Protein AF-A0A1E8FAG5-F1 (afdb_monomer_lite)

Sequence (314 aa):
MENNKYTVLHTWLLPLLFVLGCFAANYMAGTLDYRNIVDERSQRDFNAALGMPLVIGFLWLALRILHRRSGQLIADFLVQINQLSQYENHMRALEMKLVRHVVVSASLAISITIGYLSIENLLALDQEIAIVLLNAIAVPFWFFLFLFVMQSASFTRYLYKRLVLPNIEHHFCECKPICDLGCSNVIFSTFMFLLMPLFWLGKEIPVIDILMLFVVMVFMFSVLFLPVFKTLHLMRRHRIRSIISTETEIADLIVNKSDGDSTLVAQELNRLNQQLEDLRQHHCWPKDVTANTKVFAISTGLPCGCLFLTWFLQ

Foldseek 3Di:
DVVVVVVVCVLQVVLVVQLVVLLVQLVVLVLCDPVPPDDPVSLLLNLLSNQLSVLLSLLSSLVSCLVVLLLVLLCQLCVVVVNNVCSVVLVVVLVVLLVVQLVVQLVVLVVVLVVVCVVVVVPDPPDRPSVVSSSVSSSSSSSSVSSLLSSLLVQLLCCCPPPCPVCCLPPVVSSLSSLVSLVSSVVSVLVSLVSVCSSAVPHDDDPVNVVVVVVVVVVSCVRRVVSSVVSLVVSVVSLVVLLVVLVVVLVCLVVVVPDDDPVVSVVVNVVSVVVNVVSVPDDSDDPCVVVVVVVSCVSNCVSVVVVVVSVVVD

Organism: NCBI:txid1856405

Radius of gyration: 25.23 Å; chains: 1; bounding box: 68×34×77 Å

pLDDT: mean 79.76, std 14.43, range [33.75, 96.44]

Structure (mmCIF, N/CA/C/O backbone):
data_AF-A0A1E8FAG5-F1
#
_entry.id   AF-A0A1E8FAG5-F1
#
loop_
_atom_site.group_PDB
_atom_site.id
_atom_site.type_symbol
_atom_site.label_atom_id
_atom_site.label_alt_id
_atom_site.label_comp_id
_atom_site.label_asym_id
_atom_site.label_entity_id
_atom_site.label_seq_id
_atom_site.pdbx_PDB_ins_code
_atom_site.Cartn_x
_atom_site.Cartn_y
_atom_site.Cartn_z
_atom_site.occupancy
_atom_site.B_iso_or_equiv
_atom_site.auth_seq_id
_atom_site.auth_comp_id
_atom_site.auth_asym_id
_atom_site.auth_atom_id
_atom_site.pdbx_PDB_model_num
ATOM 1 N N . MET A 1 1 ? 6.328 19.045 21.213 1.00 38.84 1 MET A N 1
ATOM 2 C CA . MET A 1 1 ? 5.866 19.193 19.809 1.00 38.84 1 MET A CA 1
ATOM 3 C C . MET A 1 1 ? 7.003 19.249 18.778 1.00 38.84 1 MET A C 1
ATOM 5 O O . MET A 1 1 ? 6.732 18.942 17.624 1.00 38.84 1 MET A O 1
ATOM 9 N N . GLU A 1 2 ? 8.261 19.545 19.141 1.00 33.75 2 GLU A N 1
ATOM 10 C CA . GLU A 1 2 ? 9.399 19.549 18.190 1.00 33.75 2 GLU A CA 1
ATOM 11 C C . GLU A 1 2 ? 9.764 18.175 17.612 1.00 33.75 2 GLU A C 1
ATOM 13 O O . GLU A 1 2 ? 10.068 18.073 16.426 1.00 33.75 2 GLU A O 1
ATOM 18 N N . ASN A 1 3 ? 9.652 17.102 18.402 1.00 51.16 3 ASN A N 1
ATOM 19 C CA . ASN A 1 3 ? 10.077 15.764 17.973 1.00 51.16 3 ASN A CA 1
ATOM 20 C C . ASN A 1 3 ? 9.298 15.254 16.738 1.00 51.16 3 ASN A C 1
ATOM 22 O O . ASN A 1 3 ? 9.842 14.565 15.881 1.00 51.16 3 ASN A O 1
ATOM 26 N N . ASN A 1 4 ? 8.034 15.670 16.580 1.00 55.78 4 ASN A N 1
ATOM 27 C CA . ASN A 1 4 ? 7.163 15.180 15.510 1.00 55.78 4 ASN A CA 1
ATOM 28 C C . ASN A 1 4 ? 7.545 15.731 14.119 1.00 55.78 4 ASN A C 1
ATOM 30 O O . ASN A 1 4 ? 7.369 15.027 13.126 1.00 55.78 4 ASN A O 1
ATOM 34 N N . LYS A 1 5 ? 8.116 16.946 14.028 1.00 55.72 5 LYS A N 1
ATOM 35 C CA . LYS A 1 5 ? 8.554 17.534 12.743 1.00 55.72 5 LYS A CA 1
ATOM 36 C C . LYS A 1 5 ? 9.718 16.752 12.134 1.00 55.72 5 LYS A C 1
ATOM 38 O O . LYS A 1 5 ? 9.660 16.405 10.957 1.00 55.72 5 LYS A O 1
ATOM 43 N N . TYR A 1 6 ? 10.720 16.404 12.941 1.00 60.91 6 TYR A N 1
ATOM 44 C CA . TYR A 1 6 ? 11.863 15.602 12.494 1.00 60.91 6 TYR A CA 1
ATOM 45 C C . TYR A 1 6 ? 11.448 14.177 12.116 1.00 60.91 6 TYR A C 1
ATOM 47 O O . TYR A 1 6 ? 11.913 13.641 11.112 1.00 60.91 6 TYR A O 1
ATOM 55 N N . THR A 1 7 ? 10.504 13.580 12.855 1.00 62.28 7 THR A N 1
ATOM 56 C CA . THR A 1 7 ? 9.994 12.242 12.523 1.00 62.28 7 THR A CA 1
ATOM 57 C C . THR A 1 7 ? 9.189 12.233 11.224 1.00 62.28 7 THR A C 1
ATOM 59 O O . THR A 1 7 ? 9.312 11.301 10.429 1.00 62.28 7 THR A O 1
ATOM 62 N N . VAL A 1 8 ? 8.355 13.254 10.985 1.00 66.00 8 VAL A N 1
ATOM 63 C CA . VAL A 1 8 ? 7.634 13.399 9.712 1.00 66.00 8 VAL A CA 1
ATOM 64 C C . VAL A 1 8 ? 8.639 13.602 8.585 1.00 66.00 8 VAL A C 1
ATOM 66 O O . VAL A 1 8 ? 8.638 12.807 7.657 1.00 66.00 8 VAL A O 1
ATOM 69 N N . LEU A 1 9 ? 9.577 14.541 8.699 1.00 66.88 9 LEU A N 1
ATOM 70 C CA . LEU A 1 9 ? 10.590 14.762 7.664 1.00 66.88 9 LEU A CA 1
ATOM 71 C C . LEU A 1 9 ? 11.359 13.474 7.316 1.00 66.88 9 LEU A C 1
ATOM 73 O O . LEU A 1 9 ? 11.432 13.100 6.150 1.00 66.88 9 LEU A O 1
ATOM 77 N N . HIS A 1 10 ? 11.827 12.726 8.318 1.00 72.38 10 HIS A N 1
ATOM 78 C CA . HIS A 1 10 ? 12.538 11.458 8.112 1.00 72.38 10 HIS A CA 1
ATOM 79 C C . HIS A 1 10 ? 11.673 10.358 7.461 1.00 72.38 10 HIS A C 1
ATOM 81 O O . HIS A 1 10 ? 12.181 9.466 6.778 1.00 72.38 10 HIS A O 1
ATOM 87 N N . THR A 1 11 ? 10.352 10.403 7.651 1.00 76.56 11 THR A N 1
ATOM 88 C CA . THR A 1 11 ? 9.424 9.446 7.027 1.00 76.56 11 THR A CA 1
ATOM 89 C C . THR A 1 11 ? 9.336 9.663 5.511 1.00 76.56 11 THR A C 1
ATOM 91 O O . THR A 1 11 ? 9.281 8.683 4.773 1.00 76.56 11 THR A O 1
ATOM 94 N N . TRP A 1 12 ? 9.372 10.922 5.059 1.00 80.38 12 TRP A N 1
ATOM 95 C CA . TRP A 1 12 ? 9.159 11.310 3.658 1.00 80.38 12 TRP A CA 1
ATOM 96 C C . TRP A 1 12 ? 10.453 11.508 2.865 1.00 80.38 12 TRP A C 1
ATOM 98 O O . TRP A 1 12 ? 10.477 11.258 1.663 1.00 80.38 12 TRP A O 1
ATOM 108 N N . LEU A 1 13 ? 11.529 11.930 3.532 1.00 86.62 13 LEU A N 1
ATOM 109 C CA . LEU A 1 13 ? 12.773 12.332 2.881 1.00 86.62 13 LEU A CA 1
ATOM 110 C C . LEU A 1 13 ? 13.414 11.195 2.079 1.00 86.62 13 LEU A C 1
ATOM 112 O O . LEU A 1 13 ? 13.796 11.404 0.938 1.00 86.62 13 LEU A O 1
ATOM 116 N N . LEU A 1 14 ? 13.510 9.990 2.646 1.00 89.75 14 LEU A N 1
ATOM 117 C CA . LEU A 1 14 ? 14.179 8.866 1.979 1.00 89.75 14 LEU A CA 1
ATOM 118 C C . LEU A 1 14 ? 13.448 8.396 0.705 1.00 89.75 14 LEU A C 1
ATOM 120 O O . LEU A 1 14 ? 14.107 8.314 -0.332 1.00 89.75 14 LEU A O 1
ATOM 124 N N . PRO A 1 15 ? 12.118 8.155 0.722 1.00 91.62 15 PRO A N 1
ATOM 125 C CA . PRO A 1 15 ? 11.371 7.891 -0.508 1.00 91.62 15 PRO A CA 1
ATOM 126 C C . PRO A 1 15 ? 11.510 9.006 -1.551 1.00 91.62 15 PRO A C 1
ATOM 128 O O . PRO A 1 15 ? 11.702 8.722 -2.729 1.00 91.62 15 PRO A O 1
ATOM 131 N N . LEU A 1 16 ? 11.461 10.272 -1.120 1.00 90.69 16 LEU A N 1
ATOM 132 C CA . LEU A 1 16 ? 11.586 11.419 -2.020 1.00 90.69 16 LEU A CA 1
ATOM 133 C C . LEU A 1 16 ? 12.973 11.491 -2.671 1.00 90.69 16 LEU A C 1
ATOM 135 O O . LEU A 1 16 ? 13.071 11.636 -3.885 1.00 90.69 16 LEU A O 1
ATOM 139 N N . LEU A 1 17 ? 14.042 11.357 -1.883 1.00 92.75 17 LEU A N 1
ATOM 140 C CA . LEU A 1 17 ? 15.415 11.349 -2.392 1.00 92.75 17 LEU A CA 1
ATOM 141 C C . LEU A 1 17 ? 15.650 10.195 -3.368 1.00 92.75 17 LEU A C 1
ATOM 143 O O . LEU A 1 17 ? 16.337 10.383 -4.367 1.00 92.75 17 LEU A O 1
ATOM 147 N N . PHE A 1 18 ? 15.054 9.027 -3.117 1.00 93.62 18 PHE A N 1
ATOM 148 C CA . PHE A 1 18 ? 15.122 7.901 -4.044 1.00 93.62 18 PHE A CA 1
ATOM 149 C C . PHE A 1 18 ? 14.467 8.227 -5.392 1.00 93.62 18 PHE A C 1
ATOM 151 O O . PHE A 1 18 ? 15.077 7.993 -6.434 1.00 93.62 18 PHE A O 1
ATOM 158 N N . VAL A 1 19 ? 13.262 8.811 -5.379 1.00 94.94 19 VAL A N 1
ATOM 159 C CA . VAL A 1 19 ? 12.564 9.243 -6.604 1.00 94.94 19 VAL A CA 1
ATOM 160 C C . VAL A 1 19 ? 13.406 10.260 -7.368 1.00 94.94 19 VAL A C 1
ATOM 162 O O . VAL A 1 19 ? 13.653 10.077 -8.556 1.00 94.94 19 VAL A O 1
ATOM 165 N N . LEU A 1 20 ? 13.891 11.299 -6.682 1.00 94.81 20 LEU A N 1
ATOM 166 C CA . LEU A 1 20 ? 14.716 12.344 -7.292 1.00 94.81 20 LEU A CA 1
ATOM 167 C C . LEU A 1 20 ? 16.023 11.782 -7.863 1.00 94.81 20 LEU A C 1
ATOM 169 O O . LEU A 1 20 ? 16.417 12.161 -8.962 1.00 94.81 20 LEU A O 1
ATOM 173 N N . GLY A 1 21 ? 16.664 10.848 -7.157 1.00 94.94 21 GLY A N 1
ATOM 174 C CA . GLY A 1 21 ? 17.862 10.158 -7.633 1.00 94.94 21 GLY A CA 1
ATOM 175 C C . GLY A 1 21 ? 17.596 9.324 -8.885 1.00 94.94 21 GLY A C 1
ATOM 176 O O . GLY A 1 21 ? 18.358 9.402 -9.846 1.00 94.94 21 GLY A O 1
ATOM 177 N N . CYS A 1 22 ? 16.484 8.583 -8.919 1.00 95.00 22 CYS A N 1
ATOM 178 C CA . CYS A 1 22 ? 16.079 7.826 -10.104 1.00 95.00 22 CYS A CA 1
ATOM 179 C C . CYS A 1 22 ? 15.759 8.749 -11.281 1.00 95.00 22 CYS A C 1
ATOM 181 O O . CYS A 1 22 ? 16.159 8.454 -12.403 1.00 95.00 22 CYS A O 1
ATOM 183 N N . PHE A 1 23 ? 15.069 9.866 -11.044 1.00 94.94 23 PHE A N 1
ATOM 184 C CA . PHE A 1 23 ? 14.766 10.841 -12.089 1.00 94.94 23 PHE A CA 1
ATOM 185 C C . PHE A 1 23 ? 16.030 11.483 -12.650 1.00 94.94 23 PHE A C 1
ATOM 187 O O . PHE A 1 23 ? 16.186 11.540 -13.865 1.00 94.94 23 PHE A O 1
ATOM 194 N N . ALA A 1 24 ? 16.963 11.893 -11.789 1.00 94.31 24 ALA A N 1
ATOM 195 C CA . ALA A 1 24 ? 18.250 12.420 -12.223 1.00 94.31 24 ALA A CA 1
ATOM 196 C C . ALA A 1 24 ? 19.025 11.389 -13.061 1.00 94.31 24 ALA A C 1
ATOM 198 O O . ALA A 1 24 ? 19.497 11.718 -14.145 1.00 94.31 24 ALA A O 1
ATOM 199 N N . ALA A 1 25 ? 19.094 10.133 -12.608 1.00 93.50 25 ALA A N 1
ATOM 200 C CA . ALA A 1 25 ? 19.785 9.066 -13.329 1.00 93.50 25 ALA A CA 1
ATOM 201 C C . ALA A 1 25 ? 19.146 8.769 -14.696 1.00 93.50 25 ALA A C 1
ATOM 203 O O . ALA A 1 25 ? 19.856 8.680 -15.693 1.00 93.50 25 ALA A O 1
ATOM 204 N N . ASN A 1 26 ? 17.816 8.667 -14.765 1.00 93.19 26 ASN A N 1
ATOM 205 C CA . ASN A 1 26 ? 17.103 8.419 -16.023 1.00 93.19 26 ASN A CA 1
ATOM 206 C C . ASN A 1 26 ? 17.161 9.620 -16.973 1.00 93.19 26 ASN A C 1
ATOM 208 O O . ASN A 1 26 ? 17.193 9.435 -18.185 1.00 93.19 26 ASN A O 1
ATOM 212 N N . TYR A 1 27 ? 17.204 10.847 -16.450 1.00 92.25 27 TYR A N 1
ATOM 213 C CA . TYR A 1 27 ? 17.411 12.036 -17.272 1.00 92.25 27 TYR A CA 1
ATOM 214 C C . TYR A 1 27 ? 18.825 12.047 -17.866 1.00 92.25 27 TYR A C 1
ATOM 216 O O . TYR A 1 27 ? 18.986 12.250 -19.064 1.00 92.25 27 TYR A O 1
ATOM 224 N N . MET A 1 28 ? 19.847 11.739 -17.059 1.00 92.12 28 MET A N 1
ATOM 225 C CA . MET A 1 28 ? 21.233 11.619 -17.531 1.00 92.12 28 MET A CA 1
ATOM 226 C C . MET A 1 28 ? 21.428 10.477 -18.535 1.00 92.12 28 MET A C 1
ATOM 228 O O . MET A 1 28 ? 22.236 10.608 -19.449 1.00 92.12 28 MET A O 1
ATOM 232 N N . ALA A 1 29 ? 20.692 9.375 -18.382 1.00 89.06 29 ALA A N 1
ATOM 233 C CA . ALA A 1 29 ? 20.695 8.257 -19.324 1.00 89.06 29 ALA A CA 1
ATOM 234 C C . ALA A 1 29 ? 19.900 8.541 -20.616 1.00 89.06 29 ALA A C 1
ATOM 236 O O . ALA A 1 29 ? 19.928 7.723 -21.529 1.00 89.06 29 ALA A O 1
ATOM 237 N N . GLY A 1 30 ? 19.199 9.678 -20.701 1.00 87.06 30 GLY A N 1
ATOM 238 C CA . GLY A 1 30 ? 18.407 10.089 -21.863 1.00 87.06 30 GLY A CA 1
ATOM 239 C C . GLY A 1 30 ? 16.974 9.545 -21.897 1.00 87.06 30 GLY A C 1
ATOM 240 O O . GLY A 1 30 ? 16.191 9.989 -22.732 1.00 87.06 30 GLY A O 1
ATOM 241 N N . THR A 1 31 ? 16.600 8.649 -20.979 1.00 88.12 31 THR A N 1
ATOM 242 C CA . THR A 1 31 ? 15.277 8.001 -20.922 1.00 88.12 31 THR A CA 1
ATOM 243 C C . THR A 1 31 ? 14.154 8.942 -20.481 1.00 88.12 31 THR A C 1
ATOM 245 O O . THR A 1 31 ? 13.001 8.728 -20.831 1.00 88.12 31 THR A O 1
ATOM 248 N N . LEU A 1 32 ? 14.471 9.978 -19.694 1.00 87.12 32 LEU A N 1
ATOM 249 C CA . LEU A 1 32 ? 13.514 10.991 -19.207 1.00 87.12 32 LEU A CA 1
ATOM 250 C C . LEU A 1 32 ? 13.536 12.297 -20.025 1.00 87.12 32 LEU A C 1
ATOM 252 O O . LEU A 1 32 ? 13.037 13.322 -19.560 1.00 87.12 32 LEU A O 1
ATOM 256 N N . ASP A 1 33 ? 14.106 12.281 -21.231 1.00 87.44 33 ASP A N 1
ATOM 257 C CA . ASP A 1 33 ? 14.046 13.412 -22.159 1.00 87.44 33 ASP A CA 1
ATOM 258 C C . ASP A 1 33 ? 12.930 13.193 -23.189 1.00 87.44 33 ASP A C 1
ATOM 260 O O . ASP A 1 33 ? 12.981 12.270 -24.000 1.00 87.44 33 ASP A O 1
ATOM 264 N N . TYR A 1 34 ? 11.928 14.077 -23.183 1.00 82.94 34 TYR A N 1
ATOM 265 C CA . TYR A 1 34 ? 10.811 14.036 -24.131 1.00 82.94 34 TYR A CA 1
ATOM 266 C C . TYR A 1 34 ? 11.273 14.113 -25.596 1.00 82.94 34 TYR A C 1
ATOM 268 O O . TYR A 1 34 ? 10.607 13.593 -26.484 1.00 82.94 34 TYR A O 1
ATOM 276 N N . ARG A 1 35 ? 12.429 14.735 -25.866 1.00 85.94 35 ARG A N 1
ATOM 277 C CA . ARG A 1 35 ? 12.983 14.852 -27.225 1.00 85.94 35 ARG A CA 1
ATOM 278 C C . ARG A 1 35 ? 13.475 13.522 -27.791 1.00 85.94 35 ARG A C 1
ATOM 280 O O . ARG A 1 35 ? 13.580 13.402 -29.007 1.00 85.94 35 ARG A O 1
ATOM 287 N N . ASN A 1 36 ? 13.763 12.550 -26.928 1.00 82.62 36 ASN A N 1
ATOM 288 C CA . ASN A 1 36 ? 14.243 11.226 -27.320 1.00 82.62 36 ASN A CA 1
ATOM 289 C C . ASN A 1 36 ? 13.097 10.238 -27.583 1.00 82.62 36 ASN A C 1
ATOM 291 O O . ASN A 1 36 ? 13.352 9.079 -27.902 1.00 82.62 36 ASN A O 1
ATOM 295 N N . ILE A 1 37 ? 11.841 10.681 -27.466 1.00 86.56 37 ILE A N 1
ATOM 296 C CA . ILE A 1 37 ? 10.669 9.880 -27.809 1.00 86.56 37 ILE A CA 1
ATOM 297 C C . ILE A 1 37 ? 10.466 9.953 -29.323 1.00 86.56 37 ILE A C 1
ATOM 299 O O . ILE A 1 37 ? 9.989 10.956 -29.854 1.00 86.56 37 ILE A O 1
ATOM 303 N N . VAL A 1 38 ? 10.846 8.885 -30.017 1.00 86.25 38 VAL A N 1
ATOM 304 C CA . VAL A 1 38 ? 10.772 8.792 -31.485 1.00 86.25 38 VAL A CA 1
ATOM 305 C C . VAL A 1 38 ? 9.826 7.673 -31.925 1.00 86.25 38 VAL A C 1
ATOM 307 O O . VAL A 1 38 ? 9.247 7.732 -33.007 1.00 86.25 38 VAL A O 1
ATOM 310 N N . ASP A 1 39 ? 9.640 6.663 -31.078 1.00 86.25 39 ASP A N 1
ATOM 311 C CA . ASP A 1 39 ? 8.893 5.446 -31.371 1.00 86.25 39 ASP A CA 1
ATOM 312 C C . ASP A 1 39 ? 8.135 4.918 -30.139 1.00 86.25 39 ASP A C 1
ATOM 314 O O . ASP A 1 39 ? 8.275 5.395 -29.011 1.00 86.25 39 ASP A O 1
ATOM 318 N N . GLU A 1 40 ? 7.307 3.896 -30.349 1.00 84.00 40 GLU A N 1
ATOM 319 C CA . GLU A 1 40 ? 6.475 3.312 -29.293 1.00 84.00 40 GLU A CA 1
ATOM 320 C C . GLU A 1 40 ? 7.310 2.696 -28.153 1.00 84.00 40 GLU A C 1
ATOM 322 O O . GLU A 1 40 ? 6.876 2.673 -26.995 1.00 84.00 40 GLU A O 1
ATOM 327 N N . ARG A 1 41 ? 8.522 2.215 -28.462 1.00 83.19 41 ARG A N 1
ATOM 328 C CA . ARG A 1 41 ? 9.446 1.650 -27.475 1.00 83.19 41 ARG A CA 1
ATOM 329 C C . ARG A 1 41 ? 10.054 2.736 -26.592 1.00 83.19 41 ARG A C 1
ATOM 331 O O . ARG A 1 41 ? 9.985 2.602 -25.373 1.00 83.19 41 ARG A O 1
ATOM 338 N N . SER A 1 42 ? 10.563 3.824 -27.170 1.00 86.00 42 SER A N 1
ATOM 339 C CA . SER A 1 42 ? 11.075 4.966 -26.396 1.00 86.00 42 SER A CA 1
ATOM 340 C C . SER A 1 42 ? 9.986 5.643 -25.555 1.00 86.00 42 SER A C 1
ATOM 342 O O . SER A 1 42 ? 10.254 6.021 -24.415 1.00 86.00 42 SER A O 1
ATOM 344 N N . GLN A 1 43 ? 8.733 5.699 -26.031 1.00 88.88 43 GLN A N 1
ATOM 345 C CA . GLN A 1 43 ? 7.596 6.162 -25.218 1.00 88.88 43 GLN A CA 1
ATOM 346 C C . GLN A 1 43 ? 7.348 5.254 -24.003 1.00 88.88 43 GLN A C 1
ATOM 348 O O . GLN A 1 43 ? 7.118 5.742 -22.894 1.00 88.88 43 GLN A O 1
ATOM 353 N N . ARG A 1 44 ? 7.402 3.927 -24.182 1.00 86.50 44 ARG A N 1
ATOM 354 C CA . ARG A 1 44 ? 7.259 2.963 -23.078 1.00 86.50 44 ARG A CA 1
ATOM 355 C C . ARG A 1 44 ? 8.379 3.124 -22.052 1.00 86.50 44 ARG A C 1
ATOM 357 O O . ARG A 1 44 ? 8.110 3.118 -20.852 1.00 86.50 44 ARG A O 1
ATOM 364 N N . ASP A 1 45 ? 9.611 3.270 -22.518 1.00 89.00 45 ASP A N 1
ATOM 365 C CA . ASP A 1 45 ? 10.789 3.380 -21.662 1.00 89.00 45 ASP A CA 1
ATOM 366 C C . ASP A 1 45 ? 10.771 4.712 -20.877 1.00 89.00 45 ASP A C 1
ATOM 368 O O . ASP A 1 45 ? 11.032 4.717 -19.671 1.00 89.00 45 ASP A O 1
ATOM 372 N N . PHE A 1 46 ? 10.321 5.811 -21.498 1.00 91.94 46 PHE A N 1
ATOM 373 C CA . PHE A 1 46 ? 10.029 7.084 -20.823 1.00 91.94 46 PHE A CA 1
ATOM 374 C C . PHE A 1 46 ? 8.953 6.929 -19.736 1.00 91.94 46 PHE A C 1
ATOM 376 O O . PHE A 1 46 ? 9.144 7.336 -18.585 1.00 91.94 46 PHE A O 1
ATOM 383 N N . ASN A 1 47 ? 7.829 6.288 -20.072 1.00 91.62 47 ASN A N 1
ATOM 384 C CA . ASN A 1 47 ? 6.733 6.049 -19.134 1.00 91.62 47 ASN A CA 1
ATOM 385 C C . ASN A 1 47 ? 7.181 5.187 -17.943 1.00 91.62 47 ASN A C 1
ATOM 387 O O . ASN A 1 47 ? 6.801 5.456 -16.804 1.00 91.62 47 ASN A O 1
ATOM 391 N N . ALA A 1 48 ? 8.024 4.178 -18.177 1.00 90.88 48 ALA A N 1
ATOM 392 C CA . ALA A 1 48 ? 8.613 3.346 -17.132 1.00 90.88 48 ALA A CA 1
ATOM 393 C C . ALA A 1 48 ? 9.581 4.136 -16.234 1.00 90.88 48 ALA A C 1
ATOM 395 O O . ALA A 1 48 ? 9.511 4.018 -15.006 1.00 90.88 48 ALA A O 1
ATOM 396 N N . ALA A 1 49 ? 10.431 4.980 -16.829 1.00 93.12 49 ALA A N 1
ATOM 397 C CA . ALA A 1 49 ? 11.372 5.843 -16.115 1.00 93.12 49 ALA A CA 1
ATOM 398 C C . ALA A 1 49 ? 10.667 6.869 -15.213 1.00 93.12 49 ALA A C 1
ATOM 400 O O . ALA A 1 49 ? 11.200 7.250 -14.170 1.00 93.12 49 ALA A O 1
ATOM 401 N N . LEU A 1 50 ? 9.452 7.286 -15.580 1.00 93.19 50 LEU A N 1
ATOM 402 C CA . LEU A 1 50 ? 8.599 8.143 -14.761 1.00 93.19 50 LEU A CA 1
ATOM 403 C C . LEU A 1 50 ? 7.800 7.339 -13.719 1.00 93.19 50 LEU A C 1
ATOM 405 O O . LEU A 1 50 ? 7.799 7.659 -12.527 1.00 93.19 50 LEU A O 1
ATOM 409 N N . GLY A 1 51 ? 7.112 6.290 -14.170 1.00 91.69 51 GLY A N 1
ATOM 410 C CA . GLY A 1 51 ? 6.131 5.538 -13.396 1.00 91.69 51 GLY A CA 1
ATOM 411 C C . GLY A 1 51 ? 6.749 4.685 -12.293 1.00 91.69 51 GLY A C 1
ATOM 412 O O . GLY A 1 51 ? 6.292 4.749 -11.148 1.00 91.69 51 GLY A O 1
ATOM 413 N N . MET A 1 52 ? 7.806 3.917 -12.589 1.00 94.44 52 MET A N 1
ATOM 414 C CA . MET A 1 52 ? 8.389 3.000 -11.600 1.00 94.44 52 MET A CA 1
ATOM 415 C C . MET A 1 52 ? 8.935 3.742 -10.374 1.00 94.44 52 MET A C 1
ATOM 417 O O . MET A 1 52 ? 8.553 3.362 -9.263 1.00 94.44 52 MET A O 1
ATOM 421 N N . PRO A 1 53 ? 9.747 4.817 -10.502 1.00 95.62 53 PRO A N 1
ATOM 422 C CA . PRO A 1 53 ? 10.230 5.542 -9.331 1.00 95.62 53 PRO A CA 1
ATOM 423 C C . PRO A 1 53 ? 9.101 6.137 -8.490 1.00 95.62 53 PRO A C 1
ATOM 425 O O . PRO A 1 53 ? 9.127 5.995 -7.269 1.00 95.62 53 PRO A O 1
ATOM 428 N N . LEU A 1 54 ? 8.084 6.747 -9.113 1.00 94.50 54 LEU A N 1
ATOM 429 C CA . LEU A 1 54 ? 6.948 7.331 -8.389 1.00 94.50 54 LEU A CA 1
ATOM 430 C C . LEU A 1 54 ? 6.166 6.279 -7.607 1.00 94.50 54 LEU A C 1
ATOM 432 O O . LEU A 1 54 ? 5.859 6.491 -6.431 1.00 94.50 54 LEU A O 1
ATOM 436 N N . VAL A 1 55 ? 5.886 5.130 -8.228 1.00 93.88 55 VAL A N 1
ATOM 437 C CA . VAL A 1 55 ? 5.204 4.020 -7.557 1.00 93.88 55 VAL A CA 1
ATOM 438 C C . VAL A 1 55 ? 6.064 3.462 -6.422 1.00 93.88 55 VAL A C 1
ATOM 440 O O . VAL A 1 55 ? 5.542 3.259 -5.326 1.00 93.88 55 VAL A O 1
ATOM 443 N N . ILE A 1 56 ? 7.377 3.288 -6.619 1.00 95.25 56 ILE A N 1
ATOM 444 C CA . ILE A 1 56 ? 8.302 2.874 -5.550 1.00 95.25 56 ILE A CA 1
ATOM 445 C C . ILE A 1 56 ? 8.249 3.857 -4.377 1.00 95.25 56 ILE A C 1
ATOM 447 O O . ILE A 1 56 ? 8.043 3.444 -3.235 1.00 95.25 56 ILE A O 1
ATOM 451 N N . GLY A 1 57 ? 8.413 5.155 -4.645 1.00 94.25 57 GLY A N 1
ATOM 452 C CA . GLY A 1 57 ? 8.404 6.195 -3.620 1.00 94.25 57 GLY A CA 1
ATOM 453 C C . GLY A 1 57 ? 7.089 6.220 -2.843 1.00 94.25 57 GLY A C 1
ATOM 454 O O . GLY A 1 57 ? 7.094 6.263 -1.609 1.00 94.25 57 GLY A O 1
ATOM 455 N N . PHE A 1 58 ? 5.962 6.110 -3.550 1.00 93.44 58 PHE A N 1
ATOM 456 C CA . PHE A 1 58 ? 4.637 6.024 -2.946 1.00 93.44 58 PHE A CA 1
ATOM 457 C C . PHE A 1 58 ? 4.485 4.786 -2.050 1.00 93.44 58 PHE A C 1
ATOM 459 O O . PHE A 1 58 ? 4.100 4.915 -0.887 1.00 93.44 58 PHE A O 1
ATOM 466 N N . LEU A 1 59 ? 4.814 3.594 -2.555 1.00 93.75 59 LEU A N 1
ATOM 467 C CA . LEU A 1 59 ? 4.684 2.338 -1.809 1.00 93.75 59 LEU A CA 1
ATOM 468 C C . LEU A 1 59 ? 5.607 2.302 -0.590 1.00 93.75 59 LEU A C 1
ATOM 470 O O . LEU A 1 59 ? 5.205 1.855 0.487 1.00 93.75 59 LEU A O 1
ATOM 474 N N . TRP A 1 60 ? 6.828 2.817 -0.729 1.00 94.81 60 TRP A N 1
ATOM 475 C CA . TRP A 1 60 ? 7.768 2.927 0.378 1.00 94.81 60 TRP A CA 1
ATOM 476 C C . TRP A 1 60 ? 7.238 3.857 1.470 1.00 94.81 60 TRP A C 1
ATOM 478 O O . TRP A 1 60 ? 7.244 3.504 2.655 1.00 94.81 60 TRP A O 1
ATOM 488 N N . LEU A 1 61 ? 6.722 5.026 1.091 1.00 91.62 61 LEU A N 1
ATOM 489 C CA . LEU A 1 61 ? 6.093 5.943 2.032 1.00 91.62 61 LEU A CA 1
ATOM 490 C C . LEU A 1 61 ? 4.875 5.296 2.711 1.00 91.62 61 LEU A C 1
ATOM 492 O O . LEU A 1 61 ? 4.760 5.353 3.938 1.00 91.62 61 LEU A O 1
ATOM 496 N N . ALA A 1 62 ? 3.999 4.645 1.943 1.00 90.69 62 ALA A N 1
ATOM 497 C CA . ALA A 1 62 ? 2.811 3.973 2.461 1.00 90.69 62 ALA A CA 1
ATOM 498 C C . ALA A 1 62 ? 3.175 2.885 3.484 1.00 90.69 62 ALA A C 1
ATOM 500 O O . ALA A 1 62 ? 2.574 2.825 4.557 1.00 90.69 62 ALA A O 1
ATOM 501 N N . LEU A 1 63 ? 4.214 2.086 3.213 1.00 91.69 63 LEU A N 1
ATOM 502 C CA . LEU A 1 63 ? 4.757 1.105 4.157 1.00 91.69 63 LEU A CA 1
ATOM 503 C C . LEU A 1 63 ? 5.261 1.759 5.448 1.00 91.69 63 LEU A C 1
ATOM 505 O O . LEU A 1 63 ? 4.936 1.290 6.540 1.00 91.69 63 LEU A O 1
ATOM 509 N N . ARG A 1 64 ? 6.027 2.854 5.357 1.00 89.81 64 ARG A N 1
ATOM 510 C CA . ARG A 1 64 ? 6.520 3.565 6.550 1.00 89.81 64 ARG A CA 1
ATOM 511 C C . ARG A 1 64 ? 5.374 4.119 7.395 1.00 89.81 64 ARG A C 1
ATOM 513 O O . ARG A 1 64 ? 5.400 3.988 8.619 1.00 89.81 64 ARG A O 1
ATOM 520 N N . ILE A 1 65 ? 4.363 4.707 6.754 1.00 86.44 65 ILE A N 1
ATOM 521 C CA . ILE A 1 65 ? 3.168 5.217 7.436 1.00 86.44 65 ILE A CA 1
ATOM 522 C C . ILE A 1 65 ? 2.404 4.068 8.100 1.00 86.44 65 ILE A C 1
ATOM 524 O O . ILE A 1 65 ? 2.041 4.193 9.270 1.00 86.44 65 ILE A O 1
ATOM 528 N N . LEU A 1 66 ? 2.203 2.949 7.397 1.00 87.44 66 LEU A N 1
ATOM 529 C CA . LEU A 1 66 ? 1.549 1.755 7.931 1.00 87.44 66 LEU A CA 1
ATOM 530 C C . LEU A 1 66 ? 2.264 1.253 9.189 1.00 87.44 66 LEU A C 1
ATOM 532 O O . LEU A 1 66 ? 1.634 1.142 10.239 1.00 87.44 66 LEU A O 1
ATOM 536 N N . HIS A 1 67 ? 3.578 1.028 9.120 1.00 87.56 67 HIS A N 1
ATOM 537 C CA . HIS A 1 67 ? 4.356 0.552 10.264 1.00 87.56 67 HIS A CA 1
ATOM 538 C C . HIS A 1 67 ? 4.308 1.528 11.446 1.00 87.56 67 HIS A C 1
ATOM 540 O O . HIS A 1 67 ? 4.046 1.118 12.578 1.00 87.56 67 HIS A O 1
ATOM 546 N N . ARG A 1 68 ? 4.460 2.833 11.206 1.00 85.38 68 ARG A N 1
ATOM 547 C CA . ARG A 1 68 ? 4.404 3.829 12.284 1.00 85.38 68 ARG A CA 1
ATOM 548 C C . ARG A 1 68 ? 3.026 3.893 12.947 1.00 85.38 68 ARG A C 1
ATOM 550 O O . ARG A 1 68 ? 2.938 3.795 14.169 1.00 85.38 68 ARG A O 1
ATOM 557 N N . ARG A 1 69 ? 1.957 4.033 12.154 1.00 84.44 69 ARG A N 1
ATOM 558 C CA . ARG A 1 69 ? 0.582 4.112 12.678 1.00 84.44 69 ARG A CA 1
ATOM 559 C C . ARG A 1 69 ? 0.186 2.820 13.381 1.00 84.44 69 ARG A C 1
ATOM 561 O O . ARG A 1 69 ? -0.508 2.871 14.387 1.00 84.44 69 ARG A O 1
ATOM 568 N N . SER A 1 70 ? 0.656 1.678 12.885 1.00 84.81 70 SER A N 1
ATOM 569 C CA . SER A 1 70 ? 0.377 0.388 13.505 1.00 84.81 70 SER A CA 1
ATOM 570 C C . SER A 1 70 ? 0.916 0.255 14.923 1.00 84.81 70 SER A C 1
ATOM 572 O O . SER A 1 70 ? 0.171 -0.158 15.806 1.00 84.81 70 SER A O 1
ATOM 574 N N . GLY A 1 71 ? 2.181 0.618 15.150 1.00 86.62 71 GLY A N 1
ATOM 575 C CA . GLY A 1 71 ? 2.787 0.534 16.477 1.00 86.62 71 GLY A CA 1
ATOM 576 C C . GLY A 1 71 ? 2.082 1.450 17.473 1.00 86.62 71 GLY A C 1
ATOM 577 O O . GLY A 1 71 ? 1.742 1.011 18.567 1.00 86.62 71 GLY A O 1
ATOM 578 N N . GLN A 1 72 ? 1.780 2.684 17.052 1.00 86.62 72 GLN A N 1
ATOM 579 C CA . GLN A 1 72 ? 1.048 3.658 17.867 1.00 86.62 72 GLN A CA 1
ATOM 580 C C . GLN A 1 72 ? -0.339 3.140 18.260 1.00 86.62 72 GLN A C 1
ATOM 582 O O . GLN A 1 72 ? -0.653 3.083 19.439 1.00 86.62 72 GLN A O 1
ATOM 587 N N . LEU A 1 73 ? -1.127 2.660 17.295 1.00 86.19 73 LEU A N 1
ATOM 588 C CA . LEU A 1 73 ? -2.481 2.170 17.562 1.00 86.19 73 LEU A CA 1
ATOM 589 C C . LEU A 1 73 ? -2.507 0.914 18.435 1.00 86.19 73 LEU A C 1
ATOM 591 O O . LEU A 1 73 ? -3.413 0.757 19.247 1.00 86.19 73 LEU A O 1
ATOM 595 N N . ILE A 1 74 ? -1.528 0.018 18.283 1.00 89.25 74 ILE A N 1
ATOM 596 C CA . ILE A 1 74 ? -1.412 -1.155 19.156 1.00 89.25 74 ILE A CA 1
ATOM 597 C C . ILE A 1 74 ? -1.049 -0.718 20.578 1.00 89.25 74 ILE A C 1
ATOM 599 O O . ILE A 1 74 ? -1.632 -1.236 21.524 1.00 89.25 74 ILE A O 1
ATOM 603 N N . ALA A 1 75 ? -0.118 0.226 20.740 1.00 89.31 75 ALA A N 1
ATOM 604 C CA . ALA A 1 75 ? 0.230 0.756 22.055 1.00 89.31 75 ALA A CA 1
ATOM 605 C C . ALA A 1 75 ? -0.980 1.429 22.720 1.00 89.31 75 ALA A C 1
ATOM 607 O O . ALA A 1 75 ? -1.335 1.055 23.834 1.00 89.31 75 ALA A O 1
ATOM 608 N N . ASP A 1 76 ? -1.650 2.341 22.011 1.00 87.38 76 ASP A N 1
ATOM 609 C CA . ASP A 1 76 ? -2.819 3.073 22.511 1.00 87.38 76 ASP A CA 1
ATOM 610 C C . ASP A 1 76 ? -3.939 2.111 22.932 1.00 87.38 76 ASP A C 1
ATOM 612 O O . ASP A 1 76 ? -4.482 2.230 24.030 1.00 87.38 76 ASP A O 1
ATOM 616 N N . PHE A 1 77 ? -4.229 1.101 22.106 1.00 88.62 77 PHE A N 1
ATOM 617 C CA . PHE A 1 77 ? -5.209 0.066 22.430 1.00 88.62 77 PHE A CA 1
ATOM 618 C C . PHE A 1 77 ? -4.829 -0.721 23.690 1.00 88.62 77 PHE A C 1
ATOM 620 O O . PHE A 1 77 ? -5.655 -0.903 24.579 1.00 88.62 77 PHE A O 1
ATOM 627 N N . LEU A 1 78 ? -3.577 -1.177 23.795 1.00 88.94 78 LEU A N 1
ATOM 628 C CA . LEU A 1 78 ? -3.119 -1.969 24.939 1.00 88.94 78 LEU A CA 1
ATOM 629 C C . LEU A 1 78 ? -3.078 -1.162 26.240 1.00 88.94 78 LEU A C 1
ATOM 631 O O . LEU A 1 78 ? -3.291 -1.738 27.306 1.00 88.94 78 LEU A O 1
ATOM 635 N N . VAL A 1 79 ? -2.830 0.149 26.168 1.00 91.12 79 VAL A N 1
ATOM 636 C CA . VAL A 1 79 ? -2.969 1.055 27.317 1.00 91.12 79 VAL A CA 1
ATOM 637 C C . VAL A 1 79 ? -4.428 1.122 27.759 1.00 91.12 79 VAL A C 1
ATOM 639 O O . VAL A 1 79 ? -4.701 0.955 28.943 1.00 91.12 79 VAL A O 1
ATOM 642 N N . GLN A 1 80 ? -5.364 1.302 26.821 1.00 88.12 80 GLN A N 1
ATOM 643 C CA . GLN A 1 80 ? -6.796 1.401 27.128 1.00 88.12 80 GLN A CA 1
ATOM 644 C C . GLN A 1 80 ? -7.348 0.133 27.791 1.00 88.12 80 GLN A C 1
ATOM 646 O O . GLN A 1 80 ? -8.146 0.232 28.717 1.00 88.12 80 GLN A O 1
ATOM 651 N N . ILE A 1 81 ? -6.877 -1.049 27.382 1.00 87.81 81 ILE A N 1
ATOM 652 C CA . ILE A 1 81 ? -7.313 -2.327 27.968 1.00 87.81 81 ILE A CA 1
ATOM 653 C C . ILE A 1 81 ? -6.429 -2.818 29.132 1.00 87.81 81 ILE A C 1
ATOM 655 O O . ILE A 1 81 ? -6.568 -3.961 29.562 1.00 87.81 81 ILE A O 1
ATOM 659 N N . ASN A 1 82 ? -5.501 -1.995 29.640 1.00 87.50 82 ASN A N 1
ATOM 660 C CA . ASN A 1 82 ? -4.549 -2.345 30.708 1.00 87.50 82 ASN A CA 1
ATOM 661 C C . ASN A 1 82 ? -3.687 -3.602 30.430 1.00 87.50 82 ASN A C 1
ATOM 663 O O . ASN A 1 82 ? -3.309 -4.332 31.347 1.00 87.50 82 ASN A O 1
ATOM 667 N N . GLN A 1 83 ? -3.326 -3.857 29.168 1.00 90.06 83 GLN A N 1
ATOM 668 C CA . GLN A 1 83 ? -2.500 -5.000 28.736 1.00 90.06 83 GLN A CA 1
ATOM 669 C C . GLN A 1 83 ? -1.177 -4.573 28.081 1.00 90.06 83 GLN A C 1
ATOM 671 O O . GLN A 1 83 ? -0.639 -5.270 27.219 1.00 90.06 83 GLN A O 1
ATOM 676 N N . LEU A 1 84 ? -0.609 -3.437 28.500 1.00 90.31 84 LEU A N 1
ATOM 677 C CA . LEU A 1 84 ? 0.630 -2.892 27.928 1.00 90.31 84 LEU A CA 1
ATOM 678 C C . LEU A 1 84 ? 1.814 -3.877 27.977 1.00 90.31 84 LEU A C 1
ATOM 680 O O . LEU A 1 84 ? 2.655 -3.868 27.080 1.00 90.31 84 LEU A O 1
ATOM 684 N N . SER A 1 85 ? 1.848 -4.782 28.959 1.00 90.75 85 SER A N 1
ATOM 685 C CA . SER A 1 85 ? 2.861 -5.845 29.062 1.00 90.75 85 SER A CA 1
ATOM 686 C C . SER A 1 85 ? 2.909 -6.774 27.839 1.00 90.75 85 SER A C 1
ATOM 688 O O . SER A 1 85 ? 3.935 -7.400 27.582 1.00 90.75 85 SER A O 1
ATOM 690 N N . GLN A 1 86 ? 1.835 -6.851 27.046 1.00 90.81 86 GLN A N 1
ATOM 691 C CA . GLN A 1 86 ? 1.772 -7.665 25.830 1.00 90.81 86 GLN A CA 1
ATOM 692 C C . GLN A 1 86 ? 2.320 -6.948 24.586 1.00 90.81 86 GLN A C 1
ATOM 694 O O . GLN A 1 86 ? 2.476 -7.580 23.537 1.00 90.81 86 GLN A O 1
ATOM 699 N N . TYR A 1 87 ? 2.638 -5.651 24.675 1.00 91.06 87 TYR A N 1
ATOM 700 C CA . TYR A 1 87 ? 3.071 -4.844 23.531 1.00 91.06 87 TYR A CA 1
ATOM 701 C C . TYR A 1 87 ? 4.299 -5.433 22.832 1.00 91.06 87 TYR A C 1
ATOM 703 O O . TYR A 1 87 ? 4.284 -5.623 21.613 1.00 91.06 87 TYR A O 1
ATOM 711 N N . GLU A 1 88 ? 5.330 -5.809 23.595 1.00 90.31 88 GLU A N 1
ATOM 712 C CA . GLU A 1 88 ? 6.546 -6.399 23.028 1.00 90.31 88 GLU A CA 1
ATOM 713 C C . GLU A 1 88 ? 6.264 -7.701 22.275 1.00 90.31 88 GLU A C 1
ATOM 715 O O . GLU A 1 88 ? 6.815 -7.927 21.197 1.00 90.31 88 GLU A O 1
ATOM 720 N N . ASN A 1 89 ? 5.362 -8.538 22.794 1.00 92.50 89 ASN A N 1
ATOM 721 C CA . ASN A 1 89 ? 4.983 -9.790 22.143 1.00 92.50 89 ASN A CA 1
ATOM 722 C C . ASN A 1 89 ? 4.301 -9.522 20.799 1.00 92.50 89 ASN A C 1
ATOM 724 O O . ASN A 1 89 ? 4.599 -10.188 19.802 1.00 92.50 89 ASN A O 1
ATOM 728 N N . HIS A 1 90 ? 3.421 -8.516 20.744 1.00 92.62 90 HIS A N 1
ATOM 729 C CA . HIS A 1 90 ? 2.784 -8.128 19.494 1.00 92.62 90 HIS A CA 1
ATOM 730 C C . HIS A 1 90 ? 3.781 -7.548 18.488 1.00 92.62 90 HIS A C 1
ATOM 732 O O . HIS A 1 90 ? 3.707 -7.911 17.312 1.00 92.62 90 HIS A O 1
ATOM 738 N N . MET A 1 91 ? 4.715 -6.704 18.933 1.00 91.31 91 MET A N 1
ATOM 739 C CA . MET A 1 91 ? 5.740 -6.117 18.068 1.00 91.31 91 MET A CA 1
ATOM 740 C C . MET A 1 91 ? 6.709 -7.169 17.528 1.00 91.31 91 MET A C 1
ATOM 742 O O . MET A 1 91 ? 6.902 -7.230 16.316 1.00 91.31 91 MET A O 1
ATOM 746 N N . ARG A 1 92 ? 7.221 -8.078 18.370 1.00 92.31 92 ARG A N 1
ATOM 747 C CA . ARG A 1 92 ? 8.095 -9.181 17.925 1.00 92.31 92 ARG A CA 1
ATOM 748 C C . ARG A 1 92 ? 7.402 -10.077 16.900 1.00 92.31 92 ARG A C 1
ATOM 750 O O . ARG A 1 92 ? 7.996 -10.456 15.893 1.00 92.31 92 ARG A O 1
ATOM 757 N N . ALA A 1 93 ? 6.124 -10.396 17.110 1.00 92.62 93 ALA A N 1
ATOM 758 C CA . ALA A 1 93 ? 5.357 -11.195 16.155 1.00 92.62 93 ALA A CA 1
ATOM 759 C C . ALA A 1 93 ? 5.182 -10.493 14.794 1.00 92.62 93 ALA A C 1
ATOM 761 O O . ALA A 1 93 ? 5.185 -11.151 13.750 1.00 92.62 93 ALA A O 1
ATOM 762 N N . LEU A 1 94 ? 5.019 -9.169 14.794 1.00 91.12 94 LEU A N 1
ATOM 763 C CA . LEU A 1 94 ? 4.924 -8.358 13.581 1.00 91.12 94 LEU A CA 1
ATOM 764 C C . LEU A 1 94 ? 6.277 -8.204 12.879 1.00 91.12 94 LEU A C 1
ATOM 766 O O . LEU A 1 94 ? 6.337 -8.301 11.655 1.00 91.12 94 LEU A O 1
ATOM 770 N N . GLU A 1 95 ? 7.356 -8.042 13.637 1.00 91.56 95 GLU A N 1
ATOM 771 C CA . GLU A 1 95 ? 8.722 -7.951 13.122 1.00 91.56 95 GLU A CA 1
ATOM 772 C C . GLU A 1 95 ? 9.157 -9.252 12.438 1.00 91.56 95 GLU A C 1
ATOM 774 O O . GLU A 1 95 ? 9.612 -9.228 11.295 1.00 91.56 95 GLU A O 1
ATOM 779 N N . MET A 1 96 ? 8.909 -10.411 13.058 1.00 92.75 96 MET A N 1
ATOM 780 C CA . MET A 1 96 ? 9.195 -11.710 12.432 1.00 92.75 96 MET A CA 1
ATOM 781 C C . MET A 1 96 ? 8.450 -11.888 11.100 1.00 92.75 96 MET A C 1
ATOM 783 O O . MET A 1 96 ? 8.993 -12.426 10.131 1.00 92.75 96 MET A O 1
ATOM 787 N N . LYS A 1 97 ? 7.203 -11.408 11.018 1.00 93.50 97 LYS A N 1
ATOM 788 C CA . LYS A 1 97 ? 6.447 -11.394 9.758 1.00 93.50 97 LYS A CA 1
ATOM 789 C C . LYS A 1 97 ? 7.051 -10.431 8.743 1.00 93.50 97 LYS A C 1
ATOM 791 O O . LYS A 1 97 ? 7.081 -10.765 7.561 1.00 93.50 97 LYS A O 1
ATOM 796 N N . LEU A 1 98 ? 7.528 -9.266 9.182 1.00 92.69 98 LEU A N 1
ATOM 797 C CA . LEU A 1 98 ? 8.207 -8.305 8.321 1.00 92.69 98 LEU A CA 1
ATOM 798 C C . LEU A 1 98 ? 9.452 -8.897 7.682 1.00 92.69 98 LEU A C 1
ATOM 800 O O . LEU A 1 98 ? 9.536 -8.890 6.457 1.00 92.69 98 LEU A O 1
ATOM 804 N N . VAL A 1 99 ? 10.346 -9.482 8.477 1.00 94.38 99 VAL A N 1
ATOM 805 C CA . VAL A 1 99 ? 11.558 -10.133 7.965 1.00 94.38 99 VAL A CA 1
ATOM 806 C C . VAL A 1 99 ? 11.199 -11.195 6.926 1.00 94.38 99 VAL A C 1
ATOM 808 O O . VAL A 1 99 ? 11.734 -11.188 5.817 1.00 94.38 99 VAL A O 1
ATOM 811 N N . ARG A 1 100 ? 10.217 -12.056 7.227 1.00 95.75 100 ARG A N 1
ATOM 812 C CA . ARG A 1 100 ? 9.758 -13.077 6.278 1.00 95.75 100 ARG A CA 1
ATOM 813 C C . ARG A 1 100 ? 9.233 -12.469 4.976 1.00 95.75 100 ARG A C 1
ATOM 815 O O . ARG A 1 100 ? 9.581 -12.953 3.903 1.00 95.75 100 ARG A O 1
ATOM 822 N N . HIS A 1 101 ? 8.396 -11.435 5.044 1.00 95.50 101 HIS A N 1
ATOM 823 C CA . HIS A 1 101 ? 7.864 -10.805 3.835 1.00 95.50 101 HIS A CA 1
ATOM 824 C C . HIS A 1 101 ? 8.941 -10.073 3.039 1.00 95.50 101 HIS A C 1
ATOM 826 O O . HIS A 1 101 ? 8.862 -10.089 1.818 1.00 95.50 101 HIS A O 1
ATOM 832 N N . VAL A 1 102 ? 9.942 -9.467 3.687 1.00 96.00 102 VAL A N 1
ATOM 833 C CA . VAL A 1 102 ? 11.086 -8.853 2.998 1.00 96.00 102 VAL A CA 1
ATOM 834 C C . VAL A 1 102 ? 11.818 -9.908 2.176 1.00 96.00 102 VAL A C 1
ATOM 836 O O . VAL A 1 102 ? 11.977 -9.720 0.975 1.00 96.00 102 VAL A O 1
ATOM 839 N N . VAL A 1 103 ? 12.168 -11.049 2.779 1.00 96.44 103 VAL A N 1
ATOM 840 C CA . VAL A 1 103 ? 12.862 -12.145 2.080 1.00 96.44 103 VAL A CA 1
ATOM 841 C C . VAL A 1 103 ? 12.036 -12.674 0.905 1.00 96.44 103 VAL A C 1
ATOM 843 O O . VAL A 1 103 ? 12.549 -12.803 -0.207 1.00 96.44 103 VAL A O 1
ATOM 846 N N . VAL A 1 104 ? 10.744 -12.942 1.122 1.00 96.31 104 VAL A N 1
ATOM 847 C CA . VAL A 1 104 ? 9.857 -13.452 0.064 1.00 96.31 104 VAL A CA 1
ATOM 848 C C . VAL A 1 104 ? 9.675 -12.423 -1.055 1.00 96.31 104 VAL A C 1
ATOM 850 O O . VAL A 1 104 ? 9.755 -12.782 -2.226 1.00 96.31 104 VAL A O 1
ATOM 853 N N . SER A 1 105 ? 9.479 -11.147 -0.719 1.00 96.19 105 SER A N 1
ATOM 854 C CA . SER A 1 105 ? 9.285 -10.079 -1.709 1.00 96.19 105 SER A CA 1
ATOM 855 C C . SER A 1 105 ? 10.544 -9.848 -2.537 1.00 96.19 105 SER A C 1
ATOM 857 O O . SER A 1 105 ? 10.439 -9.680 -3.746 1.00 96.19 105 SER A O 1
ATOM 859 N N . ALA A 1 106 ? 11.732 -9.897 -1.922 1.00 95.38 106 ALA A N 1
ATOM 860 C CA . ALA A 1 106 ? 12.997 -9.784 -2.652 1.00 95.38 106 ALA A CA 1
ATOM 861 C C . ALA A 1 106 ? 13.192 -10.974 -3.598 1.00 95.38 106 ALA A C 1
ATOM 863 O O . ALA A 1 106 ? 13.519 -10.786 -4.767 1.00 95.38 106 ALA A O 1
ATOM 864 N N . SER A 1 107 ? 12.913 -12.189 -3.116 1.00 94.94 107 SER A N 1
ATOM 865 C CA . SER A 1 107 ? 13.018 -13.411 -3.921 1.00 94.94 107 SER A CA 1
ATOM 866 C C . SER A 1 107 ? 12.086 -13.367 -5.137 1.00 94.94 107 SER A C 1
ATOM 868 O O . SER A 1 107 ? 12.514 -13.664 -6.251 1.00 94.94 107 SER A O 1
ATOM 870 N N . LEU A 1 108 ? 10.828 -12.948 -4.948 1.00 94.06 108 LEU A N 1
ATOM 871 C CA . LEU A 1 108 ? 9.853 -12.798 -6.033 1.00 94.06 108 LEU A CA 1
ATOM 872 C C . LEU A 1 108 ? 10.245 -11.694 -7.020 1.00 94.06 108 LEU A C 1
ATOM 874 O O . LEU A 1 108 ? 10.158 -11.907 -8.226 1.00 94.06 108 LEU A O 1
ATOM 878 N N . ALA A 1 109 ? 10.705 -10.543 -6.523 1.00 94.25 109 ALA A N 1
ATOM 879 C CA . ALA A 1 109 ? 11.131 -9.424 -7.358 1.00 94.25 109 ALA A CA 1
ATOM 880 C C . ALA A 1 109 ? 12.304 -9.800 -8.269 1.00 94.25 109 ALA A C 1
ATOM 882 O O . ALA A 1 109 ? 12.258 -9.551 -9.474 1.00 94.25 109 ALA A O 1
ATOM 883 N N . ILE A 1 110 ? 13.322 -10.460 -7.711 1.00 93.12 110 ILE A N 1
ATOM 884 C CA . ILE A 1 110 ? 14.466 -10.965 -8.477 1.00 93.12 110 ILE A CA 1
ATOM 885 C C . ILE A 1 110 ? 13.999 -12.020 -9.485 1.00 93.12 110 ILE A C 1
ATOM 887 O O . ILE A 1 110 ? 14.352 -11.930 -10.656 1.00 93.12 110 ILE A O 1
ATOM 891 N N . SER A 1 111 ? 13.161 -12.974 -9.064 1.00 92.00 111 SER A N 1
ATOM 892 C CA . SER A 1 111 ? 12.677 -14.053 -9.939 1.00 92.00 111 SER A CA 1
ATOM 893 C C . SER A 1 111 ? 11.902 -13.522 -11.148 1.00 92.00 111 SER A C 1
ATOM 895 O O . SER A 1 111 ? 12.153 -13.949 -12.271 1.00 92.00 111 SER A O 1
ATOM 897 N N . ILE A 1 112 ? 10.992 -12.565 -10.939 1.00 88.94 112 ILE A N 1
ATOM 898 C CA . ILE A 1 112 ? 10.218 -11.946 -12.025 1.00 88.94 112 ILE A CA 1
ATOM 899 C C . ILE A 1 112 ? 11.116 -11.123 -12.939 1.00 88.94 112 ILE A C 1
ATOM 901 O O . ILE A 1 112 ? 10.971 -11.206 -14.155 1.00 88.94 112 ILE A O 1
ATOM 905 N N . THR A 1 113 ? 12.069 -10.377 -12.377 1.00 86.81 113 THR A N 1
ATOM 906 C CA . THR A 1 113 ? 13.006 -9.585 -13.183 1.00 86.81 113 THR A CA 1
ATOM 907 C C . THR A 1 113 ? 13.866 -10.496 -14.060 1.00 86.81 113 THR A C 1
ATOM 909 O O . THR A 1 113 ? 13.947 -10.276 -15.261 1.00 86.81 113 THR A O 1
ATOM 912 N N . ILE A 1 114 ? 14.440 -11.571 -13.508 1.00 87.19 114 ILE A N 1
ATOM 913 C CA . ILE A 1 114 ? 15.222 -12.549 -14.283 1.00 87.19 114 ILE A CA 1
ATOM 914 C C . ILE A 1 114 ? 14.356 -13.221 -15.355 1.00 87.19 114 ILE A C 1
ATOM 916 O O . ILE A 1 114 ? 14.802 -13.371 -16.493 1.00 87.19 114 ILE A O 1
ATOM 920 N N . GLY A 1 115 ? 13.122 -13.606 -15.016 1.00 85.69 115 GLY A N 1
ATOM 921 C CA . GLY A 1 115 ? 12.183 -14.199 -15.968 1.00 85.69 115 GLY A CA 1
ATOM 922 C C . GLY A 1 115 ? 11.891 -13.267 -17.143 1.00 85.69 115 GLY A C 1
ATOM 923 O O . GLY A 1 115 ? 12.005 -13.682 -18.292 1.00 85.69 115 GLY A O 1
ATOM 924 N N . TYR A 1 116 ? 11.604 -11.995 -16.859 1.00 83.44 116 TYR A N 1
ATOM 925 C CA . TYR A 1 116 ? 11.390 -10.970 -17.880 1.00 83.44 116 TYR A CA 1
ATOM 926 C C . TYR A 1 116 ? 12.627 -10.776 -18.765 1.00 83.44 116 TYR A C 1
ATOM 928 O O . TYR A 1 116 ? 12.525 -10.852 -19.988 1.00 83.44 116 TYR A O 1
ATOM 936 N N . LEU A 1 117 ? 13.808 -10.620 -18.156 1.00 84.06 117 LEU A N 1
ATOM 937 C CA . LEU A 1 117 ? 15.062 -10.458 -18.896 1.00 84.06 117 LEU A CA 1
ATOM 938 C C . LEU A 1 117 ? 15.380 -11.665 -19.788 1.00 84.06 117 LEU A C 1
ATOM 940 O O . LEU A 1 117 ? 15.950 -11.497 -20.862 1.00 84.06 117 LEU A O 1
ATOM 944 N N . SER A 1 118 ? 14.998 -12.870 -19.364 1.00 84.12 118 SER A N 1
ATOM 945 C CA . SER A 1 118 ? 15.197 -14.095 -20.146 1.00 84.12 118 SER A CA 1
ATOM 946 C C . SER A 1 118 ? 14.246 -14.181 -21.342 1.00 84.12 118 SER A C 1
ATOM 948 O O . SER A 1 118 ? 14.667 -14.586 -22.419 1.00 84.12 118 SER A O 1
ATOM 950 N N . ILE A 1 119 ? 12.977 -13.794 -21.167 1.00 81.69 119 ILE A N 1
ATOM 951 C CA . ILE A 1 119 ? 11.954 -13.846 -22.226 1.00 81.69 119 ILE A CA 1
ATOM 952 C C . ILE A 1 119 ? 12.233 -12.805 -23.314 1.00 81.69 119 ILE A C 1
ATOM 954 O O . ILE A 1 119 ? 12.146 -13.109 -24.499 1.00 81.69 119 ILE A O 1
ATOM 958 N N . GLU A 1 120 ? 12.609 -11.592 -22.915 1.00 76.44 120 GLU A N 1
ATOM 959 C CA . GLU A 1 120 ? 12.865 -10.474 -23.831 1.00 76.44 120 GLU A CA 1
ATOM 960 C C . GLU A 1 120 ? 14.286 -10.500 -24.430 1.00 76.44 120 GLU A C 1
ATOM 962 O O . GLU A 1 120 ? 14.688 -9.566 -25.121 1.00 76.44 120 GLU A O 1
ATOM 967 N N . ASN A 1 121 ? 15.074 -11.553 -24.164 1.00 73.88 121 ASN A N 1
ATOM 968 C CA . ASN A 1 121 ? 16.493 -11.656 -24.534 1.00 73.88 121 ASN A CA 1
ATOM 969 C C . ASN A 1 121 ? 17.329 -10.445 -24.083 1.00 73.88 121 ASN A C 1
ATOM 971 O O . ASN A 1 121 ? 18.306 -10.055 -24.721 1.00 73.88 121 ASN A O 1
ATOM 975 N N . LEU A 1 122 ? 16.974 -9.868 -22.935 1.00 69.06 122 LEU A N 1
ATOM 976 C CA . LEU A 1 122 ? 17.619 -8.689 -22.374 1.00 69.06 122 LEU A CA 1
ATOM 977 C C . LEU A 1 122 ? 18.820 -9.031 -21.463 1.00 69.06 122 LEU A C 1
ATOM 979 O O . LEU A 1 122 ? 19.226 -8.211 -20.645 1.00 69.06 122 LEU A O 1
ATOM 983 N N . LEU A 1 123 ? 19.395 -10.227 -21.592 1.00 66.56 123 LEU A N 1
ATOM 984 C CA . LEU A 1 123 ? 20.600 -10.656 -20.863 1.00 66.56 123 LEU A CA 1
ATOM 985 C C . LEU A 1 123 ? 21.907 -10.366 -21.621 1.00 66.56 123 LEU A C 1
ATOM 987 O O . LEU A 1 123 ? 22.988 -10.655 -21.107 1.00 66.56 123 LEU A O 1
ATOM 991 N N . ALA A 1 124 ? 21.822 -9.826 -22.839 1.00 65.88 124 ALA A N 1
ATOM 992 C CA . ALA A 1 124 ? 22.992 -9.470 -23.633 1.00 65.88 124 ALA A CA 1
ATOM 993 C C . ALA A 1 124 ? 23.760 -8.285 -23.009 1.00 65.88 124 ALA A C 1
ATOM 995 O O . ALA A 1 124 ? 23.167 -7.346 -22.479 1.00 65.88 124 ALA A O 1
ATOM 996 N N . LEU A 1 125 ? 25.096 -8.348 -23.046 1.00 57.66 125 LEU A N 1
ATOM 997 C CA . LEU A 1 125 ? 26.007 -7.375 -22.418 1.00 57.66 125 LEU A CA 1
ATOM 998 C C . LEU A 1 125 ? 26.196 -6.083 -23.236 1.00 57.66 125 LEU A C 1
ATOM 1000 O O . LEU A 1 125 ? 26.903 -5.182 -22.791 1.00 57.66 125 LEU A O 1
ATOM 1004 N N . ASP A 1 126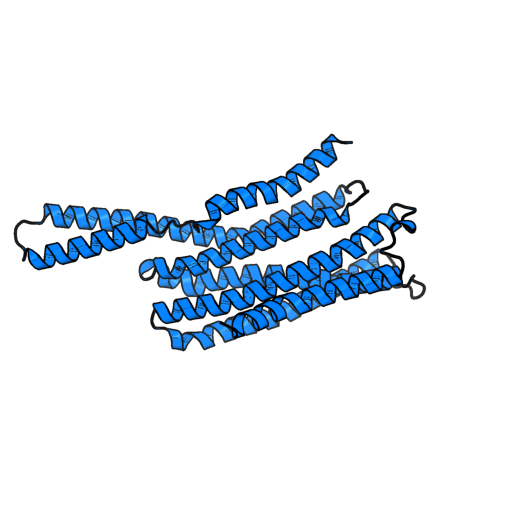 ? 25.593 -5.990 -24.418 1.00 63.31 126 ASP A N 1
ATOM 1005 C CA . ASP A 1 126 ? 25.700 -4.872 -25.363 1.00 63.31 126 ASP A CA 1
ATOM 1006 C C . ASP A 1 126 ? 24.555 -3.853 -25.235 1.00 63.31 126 ASP A C 1
ATOM 1008 O O . ASP A 1 126 ? 24.331 -3.036 -26.127 1.00 63.31 126 ASP A O 1
ATOM 1012 N N . GLN A 1 127 ? 23.823 -3.883 -24.121 1.00 72.88 127 GLN A N 1
ATOM 1013 C CA . GLN A 1 127 ? 22.670 -3.015 -23.931 1.00 72.88 127 GLN A CA 1
ATOM 1014 C C . GLN A 1 127 ? 23.021 -1.560 -23.665 1.00 72.88 127 GLN A C 1
ATOM 1016 O O . GLN A 1 127 ? 23.973 -1.223 -22.959 1.00 72.88 127 GLN A O 1
ATOM 1021 N N . GLU A 1 128 ? 22.138 -0.693 -24.152 1.00 82.38 128 GLU A N 1
ATOM 1022 C CA . GLU A 1 128 ? 22.130 0.713 -23.794 1.00 82.38 128 GLU A CA 1
ATOM 1023 C C . GLU A 1 128 ? 21.976 0.894 -22.280 1.00 82.38 128 GLU A C 1
ATOM 1025 O O . GLU A 1 128 ? 21.161 0.241 -21.618 1.00 82.38 128 GLU A O 1
ATOM 1030 N N . ILE A 1 129 ? 22.733 1.845 -21.731 1.00 83.81 129 ILE A N 1
ATOM 1031 C CA . ILE A 1 129 ? 22.751 2.160 -20.295 1.00 83.81 129 ILE A CA 1
ATOM 1032 C C . ILE A 1 129 ? 21.338 2.486 -19.779 1.00 83.81 129 ILE A C 1
ATOM 1034 O O . ILE A 1 129 ? 20.999 2.121 -18.653 1.00 83.81 129 ILE A O 1
ATOM 1038 N N . ALA A 1 130 ? 20.498 3.116 -20.608 1.00 85.00 130 ALA A N 1
ATOM 1039 C CA . ALA A 1 130 ? 19.101 3.418 -20.300 1.00 85.00 130 ALA A CA 1
ATOM 1040 C C . ALA A 1 130 ? 18.277 2.158 -19.977 1.00 85.00 130 ALA A C 1
ATOM 1042 O O . ALA A 1 130 ? 17.539 2.132 -18.990 1.00 85.00 130 ALA A O 1
ATOM 1043 N N . ILE A 1 131 ? 18.451 1.093 -20.762 1.00 84.44 131 ILE A N 1
ATOM 1044 C CA . ILE A 1 131 ? 17.736 -0.178 -20.595 1.00 84.44 131 ILE A CA 1
ATOM 1045 C C . ILE A 1 131 ? 18.223 -0.892 -19.331 1.00 84.44 131 ILE A C 1
ATOM 1047 O O . ILE A 1 131 ? 17.417 -1.361 -18.525 1.00 84.44 131 ILE A O 1
ATOM 1051 N N . VAL A 1 132 ? 19.541 -0.915 -19.104 1.00 87.12 132 VAL A N 1
ATOM 1052 C CA . VAL A 1 132 ? 20.136 -1.493 -17.888 1.00 87.12 132 VAL A CA 1
ATOM 1053 C C . VAL A 1 132 ? 19.621 -0.780 -16.634 1.00 87.12 132 VAL A C 1
ATOM 1055 O O . VAL A 1 132 ? 19.247 -1.434 -15.659 1.00 87.12 132 VAL A O 1
ATOM 1058 N N . LEU A 1 133 ? 19.549 0.554 -16.665 1.00 90.38 133 LEU A N 1
ATOM 1059 C CA . LEU A 1 133 ? 19.040 1.360 -15.557 1.00 90.38 133 LEU A CA 1
ATOM 1060 C C . LEU A 1 133 ? 17.558 1.073 -15.270 1.00 90.38 133 LEU A C 1
ATOM 1062 O O . LEU A 1 133 ? 17.191 0.874 -14.111 1.00 90.38 133 LEU A O 1
ATOM 1066 N N . LEU A 1 1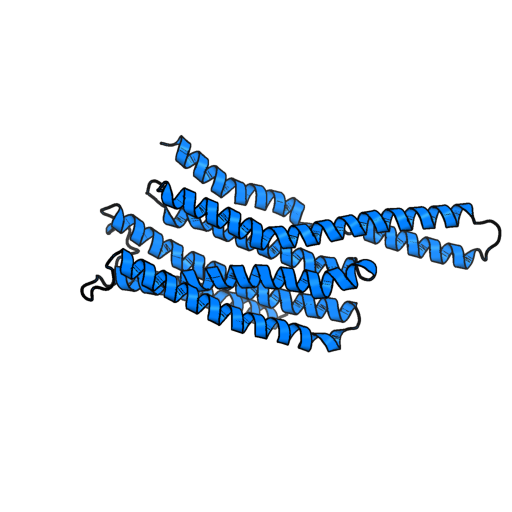34 ? 16.714 1.003 -16.302 1.00 89.81 134 LEU A N 1
ATOM 1067 C CA . LEU A 1 134 ? 15.297 0.655 -16.158 1.00 89.81 134 LEU A CA 1
ATOM 1068 C C . LEU A 1 134 ? 15.106 -0.735 -15.544 1.00 89.81 134 LEU A C 1
ATOM 1070 O O . LEU A 1 134 ? 14.329 -0.899 -14.603 1.00 89.81 134 LEU A O 1
ATOM 1074 N N . ASN A 1 135 ? 15.866 -1.724 -16.015 1.00 89.06 135 ASN A N 1
ATOM 1075 C CA . ASN A 1 135 ? 15.835 -3.081 -15.472 1.00 89.06 135 ASN A CA 1
ATOM 1076 C C . ASN A 1 135 ? 16.293 -3.122 -14.004 1.00 89.06 135 ASN A C 1
ATOM 1078 O O . ASN A 1 135 ? 15.703 -3.828 -13.184 1.00 89.06 135 ASN A O 1
ATOM 1082 N N . ALA A 1 136 ? 17.296 -2.317 -13.641 1.00 90.62 136 ALA A N 1
ATOM 1083 C CA . ALA A 1 136 ? 17.738 -2.181 -12.257 1.00 90.62 136 ALA A CA 1
ATOM 1084 C C . ALA A 1 136 ? 16.666 -1.542 -11.355 1.00 90.62 136 ALA A C 1
ATOM 1086 O O . ALA A 1 136 ? 16.544 -1.938 -10.197 1.00 90.62 136 ALA A O 1
ATOM 1087 N N . ILE A 1 137 ? 15.865 -0.599 -11.871 1.00 93.56 137 ILE A N 1
ATOM 1088 C CA . ILE A 1 137 ? 14.741 0.037 -11.155 1.00 93.56 137 ILE A CA 1
ATOM 1089 C C . ILE A 1 137 ? 13.514 -0.889 -11.071 1.00 93.56 137 ILE A C 1
ATOM 1091 O O . ILE A 1 137 ? 12.751 -0.823 -10.103 1.00 93.56 137 ILE A O 1
ATOM 1095 N N . ALA A 1 138 ? 13.340 -1.811 -12.018 1.00 91.62 138 ALA A N 1
ATOM 1096 C CA . ALA A 1 138 ? 12.254 -2.788 -11.976 1.00 91.62 138 ALA A CA 1
ATOM 1097 C C . ALA A 1 138 ? 12.336 -3.708 -10.739 1.00 91.62 138 ALA A C 1
ATOM 1099 O O . ALA A 1 138 ? 11.308 -4.052 -10.151 1.00 91.62 138 ALA A O 1
ATOM 1100 N N . VAL A 1 139 ? 13.543 -4.060 -10.275 1.00 94.12 139 VAL A N 1
ATOM 1101 C CA . VAL A 1 139 ? 13.735 -4.885 -9.066 1.00 94.12 139 VAL A CA 1
ATOM 1102 C C . VAL A 1 139 ? 13.127 -4.231 -7.811 1.00 94.12 139 VAL A C 1
ATOM 1104 O O . VAL A 1 139 ? 12.266 -4.856 -7.182 1.00 94.12 139 VAL A O 1
ATOM 1107 N N . PRO A 1 140 ? 13.502 -2.994 -7.409 1.00 95.69 140 PRO A N 1
ATOM 1108 C CA . PRO A 1 140 ? 12.874 -2.329 -6.276 1.00 95.69 140 PRO A CA 1
ATOM 1109 C C . PRO A 1 140 ? 11.382 -2.068 -6.510 1.00 95.69 140 PRO A C 1
ATOM 1111 O O . PRO A 1 140 ? 10.618 -2.151 -5.550 1.00 95.69 140 PRO A O 1
ATOM 1114 N N . PHE A 1 141 ? 10.935 -1.832 -7.750 1.00 94.69 141 PHE A N 1
ATOM 1115 C CA . PHE A 1 141 ? 9.506 -1.717 -8.069 1.00 94.69 141 PHE A CA 1
ATOM 1116 C C . PHE A 1 141 ? 8.724 -2.966 -7.647 1.00 94.69 141 PHE A C 1
ATOM 1118 O O . PHE A 1 141 ? 7.810 -2.873 -6.822 1.00 94.69 141 PHE A O 1
ATOM 1125 N N . TRP A 1 142 ? 9.126 -4.144 -8.131 1.00 94.25 142 TRP A N 1
ATOM 1126 C CA . TRP A 1 142 ? 8.471 -5.403 -7.774 1.00 94.25 142 TRP A CA 1
ATOM 1127 C C . TRP A 1 142 ? 8.607 -5.719 -6.285 1.00 94.25 142 TRP A C 1
ATOM 1129 O O . TRP A 1 142 ? 7.649 -6.170 -5.654 1.00 94.25 142 TRP A O 1
ATOM 1139 N N . PHE A 1 143 ? 9.771 -5.435 -5.698 1.00 96.44 143 PHE A N 1
ATOM 1140 C CA . PHE A 1 143 ? 10.013 -5.642 -4.273 1.00 96.44 143 PHE A CA 1
ATOM 1141 C C . PHE A 1 143 ? 9.029 -4.850 -3.407 1.00 96.44 143 PHE A C 1
ATOM 1143 O O . PHE A 1 143 ? 8.361 -5.433 -2.550 1.00 96.44 143 PHE A O 1
ATOM 1150 N N . PHE A 1 144 ? 8.915 -3.538 -3.632 1.00 95.50 144 PHE A N 1
ATOM 1151 C CA . PHE A 1 144 ? 8.024 -2.682 -2.851 1.00 95.50 144 PHE A CA 1
ATOM 1152 C C . PHE A 1 144 ? 6.554 -3.018 -3.092 1.00 95.50 144 PHE A C 1
ATOM 1154 O O . PHE A 1 144 ? 5.769 -2.974 -2.143 1.00 95.50 144 PHE A O 1
ATOM 1161 N N . LEU A 1 145 ? 6.192 -3.416 -4.316 1.00 92.19 145 LEU A N 1
ATOM 1162 C CA . LEU A 1 145 ? 4.845 -3.878 -4.635 1.00 92.19 145 LEU A CA 1
ATOM 1163 C C . LEU A 1 145 ? 4.481 -5.121 -3.819 1.00 92.19 145 LEU A C 1
ATOM 1165 O O . LEU A 1 145 ? 3.513 -5.092 -3.059 1.00 92.19 145 LEU A O 1
ATOM 1169 N N . PHE A 1 146 ? 5.270 -6.196 -3.901 1.00 93.25 146 PHE A N 1
ATOM 1170 C CA . PHE A 1 146 ? 4.985 -7.418 -3.142 1.00 93.25 146 PHE A CA 1
ATOM 1171 C C . PHE A 1 146 ? 5.014 -7.183 -1.637 1.00 93.25 146 PHE A C 1
ATOM 1173 O O . PHE A 1 146 ? 4.120 -7.651 -0.922 1.00 93.25 146 PHE A O 1
ATOM 1180 N N . LEU A 1 147 ? 5.985 -6.402 -1.159 1.00 94.75 147 LEU A N 1
ATOM 1181 C CA . LEU A 1 147 ? 6.114 -6.106 0.258 1.00 94.75 147 LEU A CA 1
ATOM 1182 C C . LEU A 1 147 ? 4.891 -5.347 0.776 1.00 94.75 147 LEU A C 1
ATOM 1184 O O . LEU A 1 147 ? 4.342 -5.727 1.809 1.00 94.75 147 LEU A O 1
ATOM 1188 N N . PHE A 1 148 ? 4.425 -4.325 0.053 1.00 92.56 148 PHE A N 1
ATOM 1189 C CA . PHE A 1 148 ? 3.238 -3.557 0.423 1.00 92.56 148 PHE A CA 1
ATOM 1190 C C . PHE A 1 148 ? 1.992 -4.436 0.530 1.00 92.56 148 PHE A C 1
ATOM 1192 O O . PHE A 1 148 ? 1.249 -4.342 1.510 1.00 92.56 148 PHE A O 1
ATOM 1199 N N . VAL A 1 149 ? 1.786 -5.333 -0.432 1.00 90.12 149 VAL A N 1
ATOM 1200 C CA . VAL A 1 149 ? 0.618 -6.221 -0.471 1.00 90.12 149 VAL A CA 1
ATOM 1201 C C . VAL A 1 149 ? 0.647 -7.218 0.677 1.00 90.12 149 VAL A C 1
ATOM 1203 O O . VAL A 1 149 ? -0.339 -7.362 1.405 1.00 90.12 149 VAL A O 1
ATOM 1206 N N . MET A 1 150 ? 1.786 -7.886 0.880 1.00 91.19 150 MET A N 1
ATOM 1207 C CA . MET A 1 150 ? 1.946 -8.860 1.958 1.00 91.19 150 MET A CA 1
ATOM 1208 C C . MET A 1 150 ? 1.838 -8.203 3.333 1.00 91.19 150 MET A C 1
ATOM 1210 O O . MET A 1 150 ? 1.153 -8.741 4.208 1.00 91.19 150 MET A O 1
ATOM 1214 N N . GLN A 1 151 ? 2.466 -7.037 3.526 1.00 91.56 151 GLN A N 1
ATOM 1215 C CA . GLN A 1 151 ? 2.371 -6.280 4.774 1.00 91.56 151 GLN A CA 1
ATOM 1216 C C . GLN A 1 151 ? 0.940 -5.856 5.042 1.00 91.56 151 GLN A C 1
ATOM 1218 O O . GLN A 1 151 ? 0.387 -6.245 6.065 1.00 91.56 151 GLN A O 1
ATOM 1223 N N . SER A 1 152 ? 0.306 -5.147 4.111 1.00 89.00 152 SER A N 1
ATOM 1224 C CA . SER A 1 152 ? -1.059 -4.656 4.287 1.00 89.00 152 SER A CA 1
ATOM 1225 C C . SER A 1 152 ? -2.028 -5.797 4.612 1.00 89.00 152 SER A C 1
ATOM 1227 O O . SER A 1 152 ? -2.772 -5.716 5.590 1.00 89.00 152 SER A O 1
ATOM 1229 N N . ALA A 1 153 ? -1.960 -6.916 3.883 1.00 87.56 153 ALA A N 1
ATOM 1230 C CA . ALA A 1 153 ? -2.838 -8.062 4.108 1.00 87.56 153 ALA A CA 1
ATOM 1231 C C . ALA A 1 153 ? -2.568 -8.787 5.434 1.00 87.56 153 ALA A C 1
ATOM 1233 O O . ALA A 1 153 ? -3.492 -9.076 6.202 1.00 87.56 153 ALA A O 1
ATOM 1234 N N . SER A 1 154 ? -1.307 -9.126 5.708 1.00 89.19 154 SER A N 1
ATOM 1235 C CA . SER A 1 154 ? -0.928 -9.873 6.912 1.00 89.19 154 SER A CA 1
ATOM 1236 C C . SER A 1 154 ? -1.153 -9.051 8.173 1.00 89.19 154 SER A C 1
ATOM 1238 O O . SER A 1 154 ? -1.582 -9.596 9.193 1.00 89.19 154 SER A O 1
ATOM 1240 N N . PHE A 1 155 ? -0.923 -7.743 8.083 1.00 87.31 155 PHE A N 1
ATOM 1241 C CA . PHE A 1 155 ? -1.127 -6.800 9.164 1.00 87.31 155 PHE A CA 1
ATOM 1242 C C . PHE A 1 155 ? -2.611 -6.668 9.516 1.00 87.31 155 PHE A C 1
ATOM 1244 O O . PHE A 1 155 ? -2.997 -6.945 10.652 1.00 87.31 155 PHE A O 1
ATOM 1251 N N . THR A 1 156 ? -3.475 -6.382 8.536 1.00 85.69 156 THR A N 1
ATOM 1252 C CA . THR A 1 156 ? -4.929 -6.312 8.756 1.00 85.69 156 THR A CA 1
ATOM 1253 C C . THR A 1 156 ? -5.485 -7.627 9.310 1.00 85.69 156 THR A C 1
ATOM 1255 O O . THR A 1 156 ? -6.274 -7.622 10.254 1.00 85.69 156 THR A O 1
ATOM 1258 N N . ARG A 1 157 ? -5.036 -8.779 8.789 1.00 87.00 157 ARG A N 1
ATOM 1259 C CA . ARG A 1 157 ? -5.436 -10.099 9.313 1.00 87.00 157 ARG A CA 1
ATOM 1260 C C . ARG A 1 157 ? -4.961 -10.328 10.745 1.00 87.00 157 ARG A C 1
ATOM 1262 O O . ARG A 1 157 ? -5.664 -10.976 11.519 1.00 87.00 157 ARG A O 1
ATOM 1269 N N . TYR A 1 158 ? -3.765 -9.856 11.084 1.00 89.50 158 TYR A N 1
ATOM 1270 C CA . TYR A 1 158 ? -3.208 -9.993 12.422 1.00 89.50 158 TYR A CA 1
ATOM 1271 C C . TYR A 1 158 ? -3.998 -9.177 13.439 1.00 89.50 158 TYR A C 1
ATOM 1273 O O . TYR A 1 158 ? -4.456 -9.752 14.424 1.00 89.50 158 TYR A O 1
ATOM 1281 N N . LEU A 1 159 ? -4.217 -7.890 13.159 1.00 86.81 159 LEU A N 1
ATOM 1282 C CA . LEU A 1 159 ? -5.030 -7.013 13.998 1.00 86.81 159 LEU A CA 1
ATOM 1283 C C . LEU A 1 159 ? -6.425 -7.591 14.227 1.00 86.81 159 LEU A C 1
ATOM 1285 O O . LEU A 1 159 ? -6.873 -7.701 15.365 1.00 86.81 159 LEU A O 1
ATOM 1289 N N . TYR A 1 160 ? -7.077 -8.030 13.147 1.00 85.69 160 TYR A N 1
ATOM 1290 C CA . TYR A 1 160 ? -8.393 -8.648 13.227 1.00 85.69 160 TYR A CA 1
ATOM 1291 C C . TYR A 1 160 ? -8.395 -9.860 14.165 1.00 85.69 160 TYR A C 1
ATOM 1293 O O . TYR A 1 160 ? -9.204 -9.928 15.083 1.00 85.69 160 TYR A O 1
ATOM 1301 N N . LYS A 1 161 ? -7.481 -10.819 13.963 1.00 88.31 161 LYS A N 1
ATOM 1302 C CA . LYS A 1 161 ? -7.483 -12.079 14.723 1.00 88.31 161 LYS A CA 1
ATOM 1303 C C . LYS A 1 161 ? -7.013 -11.935 16.168 1.00 88.31 161 LYS A C 1
ATOM 1305 O O . LYS A 1 161 ? -7.447 -12.718 17.004 1.00 88.31 161 LYS A O 1
ATOM 1310 N N . ARG A 1 162 ? -6.062 -11.038 16.442 1.00 89.44 162 ARG A N 1
ATOM 1311 C CA . ARG A 1 162 ? -5.371 -10.967 17.740 1.00 89.44 162 ARG A CA 1
ATOM 1312 C C . ARG A 1 162 ? -5.846 -9.835 18.637 1.00 89.44 162 ARG A C 1
ATOM 1314 O O . ARG A 1 162 ? -5.672 -9.963 19.838 1.00 89.44 162 ARG A O 1
ATOM 1321 N N . LEU A 1 163 ? -6.419 -8.770 18.079 1.00 85.81 163 LEU A N 1
ATOM 1322 C CA . LEU A 1 163 ? -6.845 -7.606 18.857 1.00 85.81 163 LEU A CA 1
ATOM 1323 C C . LEU A 1 163 ? -8.353 -7.401 18.764 1.00 85.81 163 LEU A C 1
ATOM 1325 O O . LEU A 1 163 ? -9.002 -7.349 19.799 1.00 85.81 163 LEU A O 1
ATOM 1329 N N . VAL A 1 164 ? -8.923 -7.367 17.555 1.00 85.44 164 VAL A N 1
ATOM 1330 C CA . VAL A 1 164 ? -10.359 -7.085 17.385 1.00 85.44 164 VAL A CA 1
ATOM 1331 C C . VAL A 1 164 ? -11.215 -8.267 17.836 1.00 85.44 164 VAL A C 1
ATOM 1333 O O . VAL A 1 164 ? -12.022 -8.126 18.743 1.00 85.44 164 VAL A O 1
ATOM 1336 N N . LEU A 1 165 ? -11.037 -9.446 17.235 1.00 86.12 165 LEU A N 1
ATOM 1337 C CA . LEU A 1 165 ? -11.901 -10.604 17.485 1.00 86.12 165 LEU A CA 1
ATOM 1338 C C . LEU A 1 165 ? -11.995 -11.008 18.974 1.00 86.12 165 LEU A C 1
ATOM 1340 O O . LEU A 1 165 ? -13.109 -11.290 19.403 1.00 86.12 165 LEU A O 1
ATOM 1344 N N . PRO A 1 166 ? -10.902 -11.020 19.767 1.00 86.25 166 PRO A N 1
ATOM 1345 C CA . PRO A 1 166 ? -10.976 -11.390 21.183 1.00 86.25 166 PRO A CA 1
ATOM 1346 C C . PRO A 1 166 ? -11.578 -10.311 22.091 1.00 86.25 166 PRO A C 1
ATOM 1348 O O . PRO A 1 166 ? -12.089 -10.646 23.150 1.00 86.25 166 PRO A O 1
ATOM 1351 N N . ASN A 1 167 ? -11.493 -9.031 21.711 1.00 84.38 167 ASN A N 1
ATOM 1352 C CA . ASN A 1 167 ? -11.824 -7.919 22.609 1.00 84.38 167 ASN A CA 1
ATOM 1353 C C . ASN A 1 167 ? -13.092 -7.160 22.214 1.00 84.38 167 ASN A C 1
ATOM 1355 O O . ASN A 1 167 ? -13.550 -6.322 22.982 1.00 84.38 167 ASN A O 1
ATOM 1359 N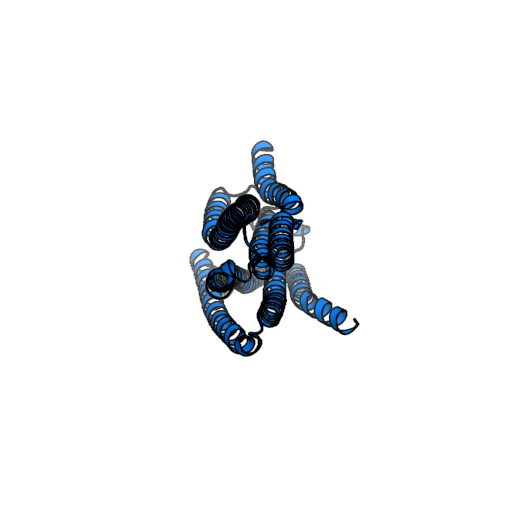 N . ILE A 1 168 ? -13.672 -7.443 21.045 1.00 81.81 168 ILE A N 1
ATOM 1360 C CA . ILE A 1 168 ? -14.807 -6.688 20.499 1.00 81.81 168 ILE A CA 1
ATOM 1361 C C . ILE A 1 168 ? -16.037 -6.671 21.410 1.00 81.81 168 ILE A C 1
ATOM 1363 O O . ILE A 1 168 ? -16.782 -5.699 21.362 1.00 81.81 168 ILE A O 1
ATOM 1367 N N . GLU A 1 169 ? -16.236 -7.710 22.228 1.00 77.38 169 GLU A N 1
ATOM 1368 C CA . GLU A 1 169 ? -17.393 -7.816 23.127 1.00 77.38 169 GLU A CA 1
ATOM 1369 C C . GLU A 1 169 ? -17.307 -6.892 24.343 1.00 77.38 169 GLU A C 1
ATOM 1371 O O . GLU A 1 169 ? -18.332 -6.418 24.823 1.00 77.38 169 GLU A O 1
ATOM 1376 N N . HIS A 1 170 ? -16.094 -6.605 24.817 1.00 77.81 170 HIS A N 1
ATOM 1377 C CA . HIS A 1 170 ? -15.873 -5.814 26.030 1.00 77.81 170 HIS A CA 1
ATOM 1378 C C . HIS A 1 170 ? -15.279 -4.428 25.747 1.00 77.81 170 HIS A C 1
ATOM 1380 O O . HIS A 1 170 ? -15.494 -3.508 26.526 1.00 77.81 170 HIS A O 1
ATOM 1386 N N . HIS A 1 171 ? -14.569 -4.270 24.627 1.00 80.62 171 HIS A N 1
ATOM 1387 C CA . HIS A 1 171 ? -13.786 -3.079 24.281 1.00 80.62 171 HIS A CA 1
ATOM 1388 C C . HIS A 1 171 ? -14.086 -2.619 22.842 1.00 80.62 171 HIS A C 1
ATOM 1390 O O . HIS A 1 171 ? -13.199 -2.477 21.990 1.00 80.62 171 HIS A O 1
ATOM 1396 N N . PHE A 1 172 ? -15.376 -2.482 22.517 1.00 75.06 172 PHE A N 1
ATOM 1397 C CA . PHE A 1 172 ? -15.833 -2.139 21.167 1.00 75.06 172 PHE A CA 1
ATOM 1398 C C . PHE A 1 172 ? -15.299 -0.778 20.689 1.00 75.06 172 PHE A C 1
ATOM 1400 O O . PHE A 1 172 ? -14.870 -0.654 19.536 1.00 75.06 172 PHE A O 1
ATOM 1407 N N . CYS A 1 173 ? -15.314 0.234 21.561 1.00 74.44 173 CYS A N 1
ATOM 1408 C CA . CYS A 1 173 ? -14.893 1.599 21.239 1.00 74.44 173 CYS A CA 1
ATOM 1409 C C . CYS A 1 173 ? -13.387 1.665 20.943 1.00 74.44 173 CYS A C 1
ATOM 1411 O O . CYS A 1 173 ? -12.961 2.313 19.985 1.00 74.44 173 CYS A O 1
ATOM 1413 N N . GLU A 1 174 ? -12.601 0.903 21.694 1.00 80.75 174 GLU A N 1
ATOM 1414 C CA . GLU A 1 174 ? -11.148 0.779 21.605 1.00 80.75 174 GLU A CA 1
ATOM 1415 C C . GLU A 1 174 ? -10.732 -0.012 20.351 1.00 80.75 174 GLU A C 1
ATOM 1417 O O . GLU A 1 174 ? -9.675 0.225 19.766 1.00 80.75 174 GLU A O 1
ATOM 1422 N N . CYS A 1 175 ? -11.585 -0.919 19.861 1.00 80.56 175 CYS A N 1
ATOM 1423 C CA . CYS A 1 175 ? -11.340 -1.663 18.621 1.00 80.56 175 CYS A CA 1
ATOM 1424 C C . CYS A 1 175 ? -11.516 -0.814 17.348 1.00 80.56 175 CYS A C 1
ATOM 1426 O O . CYS A 1 175 ? -11.006 -1.188 16.285 1.00 80.56 175 CYS A O 1
ATOM 1428 N N . LYS A 1 176 ? -12.230 0.317 17.408 1.00 77.56 176 LYS A N 1
ATOM 1429 C CA . LYS A 1 176 ? -12.538 1.132 16.221 1.00 77.56 176 LYS A CA 1
ATOM 1430 C C . LYS A 1 176 ? -11.283 1.713 15.541 1.00 77.56 176 LYS A C 1
ATOM 1432 O O . LYS A 1 176 ? -11.128 1.474 14.342 1.00 77.56 176 LYS A O 1
ATOM 1437 N N . PRO A 1 177 ? -10.339 2.372 16.244 1.00 78.12 177 PRO A N 1
ATOM 1438 C CA . PRO A 1 177 ? -9.107 2.880 15.629 1.00 78.12 177 PRO A CA 1
ATOM 1439 C C . PRO A 1 177 ? -8.271 1.803 14.914 1.00 78.12 177 PRO A C 1
ATOM 1441 O O . PRO A 1 177 ? -7.635 2.068 13.892 1.00 78.12 177 PRO A O 1
ATOM 1444 N N . ILE A 1 178 ? -8.306 0.560 15.408 1.00 80.88 178 ILE A N 1
ATOM 1445 C CA . ILE A 1 178 ? -7.635 -0.590 14.782 1.00 80.88 178 ILE A CA 1
ATOM 1446 C C . ILE A 1 178 ? -8.277 -0.928 13.428 1.00 80.88 178 ILE A C 1
ATOM 1448 O O . ILE A 1 178 ? -7.587 -1.268 12.463 1.00 80.88 178 ILE A O 1
ATOM 1452 N N . CYS A 1 179 ? -9.600 -0.821 13.338 1.00 75.88 179 CYS A N 1
ATOM 1453 C CA . CYS A 1 179 ? -10.349 -1.082 12.114 1.00 75.88 179 CYS A CA 1
ATOM 1454 C C . CYS A 1 179 ? -10.151 0.035 11.080 1.00 75.88 179 CYS A C 1
ATOM 1456 O O . CYS A 1 179 ? -9.977 -0.253 9.892 1.00 75.88 179 CYS A O 1
ATOM 1458 N N . ASP A 1 180 ? -10.073 1.287 11.535 1.00 75.69 180 ASP A N 1
ATOM 1459 C CA . ASP A 1 180 ? -9.789 2.460 10.701 1.00 75.69 180 ASP A CA 1
ATOM 1460 C C . ASP A 1 180 ? -8.424 2.340 9.996 1.00 75.69 180 ASP A C 1
ATOM 1462 O O . ASP A 1 180 ? -8.275 2.739 8.837 1.00 75.69 180 ASP A O 1
ATOM 1466 N N . LEU A 1 181 ? -7.434 1.710 10.639 1.00 77.31 181 LEU A N 1
ATOM 1467 C CA . LEU A 1 181 ? -6.140 1.421 10.015 1.00 77.31 181 LEU A CA 1
ATOM 1468 C C . LEU A 1 181 ? -6.261 0.441 8.838 1.00 77.31 181 LEU A C 1
ATOM 1470 O O . LEU A 1 181 ? -5.623 0.635 7.804 1.00 77.31 181 LEU A O 1
ATOM 1474 N N . GLY A 1 182 ? -7.116 -0.580 8.961 1.00 77.44 182 GLY A N 1
ATOM 1475 C CA . GLY A 1 182 ? -7.433 -1.485 7.854 1.00 77.44 182 GLY A CA 1
ATOM 1476 C C . GLY A 1 182 ? -8.031 -0.737 6.658 1.00 77.44 182 GLY A C 1
ATOM 1477 O O . GLY A 1 182 ? -7.599 -0.940 5.524 1.00 77.44 182 GLY A O 1
ATOM 1478 N N . CYS A 1 183 ? -8.954 0.192 6.915 1.00 74.44 183 CYS A N 1
ATOM 1479 C CA . CYS A 1 183 ? -9.516 1.075 5.890 1.00 74.44 183 CYS A CA 1
ATOM 1480 C C . CYS A 1 183 ? -8.450 1.988 5.256 1.00 74.44 183 CYS A C 1
ATOM 1482 O O . CYS A 1 183 ? -8.451 2.186 4.043 1.00 74.44 183 CYS A O 1
ATOM 1484 N N . SER A 1 184 ? -7.500 2.505 6.042 1.00 78.50 184 SER A N 1
ATOM 1485 C CA . SER A 1 184 ? -6.396 3.321 5.519 1.00 78.50 184 SER A CA 1
ATOM 1486 C C . SER A 1 184 ? -5.526 2.552 4.518 1.00 78.50 184 SER A C 1
ATOM 1488 O O . SER A 1 184 ? -5.105 3.129 3.518 1.00 78.50 184 SER A O 1
ATOM 1490 N N . ASN A 1 185 ? -5.285 1.256 4.740 1.00 77.88 185 ASN A N 1
ATOM 1491 C CA . ASN A 1 185 ? -4.516 0.421 3.807 1.00 77.88 185 ASN A CA 1
ATOM 1492 C C . ASN A 1 185 ? -5.229 0.248 2.467 1.00 77.88 185 ASN A C 1
ATOM 1494 O O . ASN A 1 185 ? -4.595 0.295 1.413 1.00 77.88 185 ASN A O 1
ATOM 1498 N N . VAL A 1 186 ? -6.553 0.098 2.498 1.00 76.94 186 VAL A N 1
ATOM 1499 C CA . VAL A 1 186 ? -7.390 0.064 1.294 1.00 76.94 186 VAL A CA 1
ATOM 1500 C C . VAL A 1 186 ? -7.282 1.376 0.511 1.00 76.94 186 VAL A C 1
ATOM 1502 O O . VAL A 1 186 ? -7.118 1.354 -0.710 1.00 76.94 186 VAL A O 1
ATOM 1505 N N . ILE A 1 187 ? -7.291 2.517 1.203 1.00 79.62 187 ILE A N 1
ATOM 1506 C CA . ILE A 1 187 ? -7.124 3.833 0.573 1.00 79.62 187 ILE A CA 1
ATOM 1507 C C . ILE A 1 187 ? -5.751 3.939 -0.105 1.00 79.62 187 ILE A C 1
ATOM 1509 O O . ILE A 1 187 ? -5.690 4.268 -1.288 1.00 79.62 187 ILE A O 1
ATOM 1513 N N . PHE A 1 188 ? -4.660 3.591 0.588 1.00 82.50 188 PHE A N 1
ATOM 1514 C CA . PHE A 1 188 ? -3.319 3.595 -0.014 1.00 82.50 188 PHE A CA 1
ATOM 1515 C C . PHE A 1 188 ? -3.222 2.669 -1.232 1.00 82.50 188 PHE A C 1
ATOM 1517 O O . PHE A 1 188 ? -2.651 3.042 -2.252 1.00 82.50 188 PHE A O 1
ATOM 1524 N N . SER A 1 189 ? -3.846 1.493 -1.163 1.00 81.31 189 SER A N 1
ATOM 1525 C CA . SER A 1 189 ? -3.888 0.550 -2.287 1.00 81.31 189 SER A CA 1
ATOM 1526 C C . SER A 1 189 ? -4.649 1.116 -3.486 1.00 81.31 189 SER A C 1
ATOM 1528 O O . SER A 1 189 ? -4.280 0.870 -4.626 1.00 81.31 189 SER A O 1
ATOM 1530 N N . THR A 1 190 ? -5.688 1.915 -3.241 1.00 80.50 190 THR A N 1
ATOM 1531 C CA . THR A 1 190 ? -6.463 2.575 -4.302 1.00 80.50 190 THR A CA 1
ATOM 1532 C C . THR A 1 190 ? -5.653 3.683 -4.975 1.00 80.50 190 THR A C 1
ATOM 1534 O O . THR A 1 190 ? -5.631 3.772 -6.199 1.00 80.50 190 THR A O 1
ATOM 1537 N N . PHE A 1 191 ? -4.914 4.481 -4.198 1.00 82.31 191 PHE A N 1
ATOM 1538 C CA . PHE A 1 191 ? -4.005 5.496 -4.742 1.00 82.31 191 PHE A CA 1
ATOM 1539 C C . PHE A 1 191 ? -2.889 4.901 -5.609 1.00 82.31 191 PHE A C 1
ATOM 1541 O O . PHE A 1 191 ? -2.498 5.524 -6.589 1.00 82.31 191 PHE A O 1
ATOM 1548 N N . MET A 1 192 ? -2.419 3.686 -5.312 1.00 84.44 192 MET A N 1
ATOM 1549 C CA . MET A 1 192 ? -1.472 2.982 -6.184 1.00 84.44 192 MET A CA 1
ATOM 1550 C C . MET A 1 192 ? -2.048 2.775 -7.596 1.00 84.44 192 MET A C 1
ATOM 1552 O O . MET A 1 192 ? -1.345 2.993 -8.578 1.00 84.44 192 MET A O 1
ATOM 1556 N N . PHE A 1 193 ? -3.327 2.401 -7.715 1.00 81.56 193 PHE A N 1
ATOM 1557 C CA . PHE A 1 193 ? -3.976 2.228 -9.021 1.00 81.56 193 PHE A CA 1
ATOM 1558 C C . PHE A 1 193 ? -4.140 3.546 -9.783 1.00 81.56 193 PHE A C 1
ATOM 1560 O O . PHE A 1 193 ? -4.093 3.542 -11.009 1.00 81.56 193 PHE A O 1
ATOM 1567 N N . LEU A 1 194 ? -4.253 4.677 -9.080 1.00 82.44 194 LEU A N 1
ATOM 1568 C CA . LEU A 1 194 ? -4.283 6.005 -9.700 1.00 82.44 194 LEU A CA 1
ATOM 1569 C C . LEU A 1 194 ? -2.953 6.375 -10.380 1.00 82.44 194 LEU A C 1
ATOM 1571 O O . LEU A 1 194 ? -2.944 7.218 -11.269 1.00 82.44 194 LEU A O 1
ATOM 1575 N N . LEU A 1 195 ? -1.842 5.745 -9.986 1.00 84.44 195 LEU A N 1
ATOM 1576 C CA . LEU A 1 195 ? -0.531 5.950 -10.609 1.00 84.44 195 LEU A CA 1
ATOM 1577 C C . LEU A 1 195 ? -0.305 5.058 -11.838 1.00 84.44 195 LEU A C 1
ATOM 1579 O O . LEU A 1 195 ? 0.609 5.327 -12.611 1.00 84.44 195 LEU A O 1
ATOM 1583 N N . MET A 1 196 ? -1.126 4.025 -12.052 1.00 83.31 196 MET A N 1
ATOM 1584 C CA . MET A 1 196 ? -0.966 3.106 -13.189 1.00 83.31 196 MET A CA 1
ATOM 1585 C C . MET A 1 196 ? -1.080 3.783 -14.565 1.00 83.31 196 MET A C 1
ATOM 1587 O O . MET A 1 196 ? -0.264 3.461 -15.424 1.00 83.31 196 MET A O 1
ATOM 1591 N N . PRO A 1 197 ? -1.974 4.771 -14.786 1.00 84.62 197 PRO A N 1
ATOM 1592 C CA . PRO A 1 197 ? -2.023 5.536 -16.034 1.00 84.62 197 PRO A CA 1
ATOM 1593 C C . PRO A 1 197 ? -0.692 6.144 -16.494 1.00 84.62 197 PRO A C 1
ATOM 1595 O O . PRO A 1 197 ? -0.517 6.365 -17.689 1.00 84.62 197 PRO A O 1
ATOM 1598 N N . LEU A 1 198 ? 0.266 6.373 -15.586 1.00 86.88 198 LEU A N 1
ATOM 1599 C CA . LEU A 1 198 ? 1.598 6.875 -15.939 1.00 86.88 198 LEU A CA 1
ATOM 1600 C C . LEU A 1 198 ? 2.352 5.945 -16.900 1.00 86.88 198 LEU A C 1
ATOM 1602 O O . LEU A 1 198 ? 3.172 6.422 -17.678 1.00 86.88 198 LEU A O 1
ATOM 1606 N N . PHE A 1 199 ? 2.059 4.642 -16.883 1.00 86.88 199 PHE A N 1
ATOM 1607 C CA . PHE A 1 199 ? 2.698 3.669 -17.770 1.00 86.88 199 PHE A CA 1
ATOM 1608 C C . PHE A 1 199 ? 2.192 3.739 -19.222 1.00 86.88 199 PHE A C 1
ATOM 1610 O O . PHE A 1 199 ? 2.877 3.264 -20.129 1.00 86.88 199 PHE A O 1
ATOM 1617 N N . TRP A 1 200 ? 1.048 4.388 -19.468 1.00 86.62 200 TRP A N 1
ATOM 1618 C CA . TRP A 1 200 ? 0.409 4.481 -20.789 1.00 86.62 200 TRP A CA 1
ATOM 1619 C C . TRP A 1 200 ? 0.269 5.922 -21.299 1.00 86.62 200 TRP A C 1
ATOM 1621 O O . TRP A 1 200 ? -0.528 6.193 -22.194 1.00 86.62 200 TRP A O 1
ATOM 1631 N N . LEU A 1 201 ? 1.035 6.874 -20.756 1.00 84.69 201 LEU A N 1
ATOM 1632 C CA . LEU A 1 201 ? 1.043 8.244 -21.275 1.00 84.69 201 LEU A CA 1
ATOM 1633 C C . LEU A 1 201 ? 1.432 8.251 -22.759 1.00 84.69 201 LEU A C 1
ATOM 1635 O O . LEU A 1 201 ? 2.422 7.633 -23.146 1.00 84.69 201 LEU A O 1
ATOM 1639 N N . GLY A 1 202 ? 0.636 8.942 -23.579 1.00 80.38 202 GLY A N 1
ATOM 1640 C CA . GLY A 1 202 ? 0.901 9.108 -25.012 1.00 80.38 202 GLY A CA 1
ATOM 1641 C C . GLY A 1 202 ? 0.824 7.823 -25.842 1.00 80.38 202 GLY A C 1
ATOM 1642 O O . GLY A 1 202 ? 1.273 7.833 -26.984 1.00 80.38 202 GLY A O 1
ATOM 1643 N N . LYS A 1 203 ? 0.279 6.727 -25.296 1.00 81.06 203 LYS A N 1
ATOM 1644 C CA . LYS A 1 203 ? 0.203 5.425 -25.964 1.00 81.06 203 LYS A CA 1
ATOM 1645 C C . LYS A 1 203 ? -1.181 4.797 -25.793 1.00 81.06 203 LYS A C 1
ATOM 1647 O O . LYS A 1 203 ? -1.817 4.956 -24.753 1.00 81.06 203 LYS A O 1
ATOM 1652 N N . GLU A 1 204 ? -1.624 4.037 -26.792 1.00 79.94 204 GLU A N 1
ATOM 1653 C CA . GLU A 1 204 ? -2.771 3.145 -26.630 1.00 79.94 204 GLU A CA 1
ATOM 1654 C C . GLU A 1 204 ? -2.485 2.078 -25.571 1.00 79.94 204 GLU A C 1
ATOM 1656 O O . GLU A 1 204 ? -1.391 1.512 -25.503 1.00 79.94 204 GLU A O 1
ATOM 1661 N N . ILE A 1 205 ? -3.477 1.797 -24.733 1.00 79.62 205 ILE A N 1
ATOM 1662 C CA . ILE A 1 205 ? -3.335 0.819 -23.659 1.00 79.62 205 ILE A CA 1
ATOM 1663 C C . ILE A 1 205 ? -3.431 -0.580 -24.278 1.00 79.62 205 ILE A C 1
ATOM 1665 O O . ILE A 1 205 ? -4.497 -0.938 -24.789 1.00 79.62 205 ILE A O 1
ATOM 1669 N N . PRO A 1 206 ? -2.368 -1.405 -24.229 1.00 79.38 206 PRO A N 1
ATOM 1670 C CA . PRO A 1 206 ? -2.430 -2.754 -24.769 1.00 79.38 206 PRO A CA 1
ATOM 1671 C C . PRO A 1 206 ? -3.500 -3.578 -24.044 1.00 79.38 206 PRO A C 1
ATOM 1673 O O . PRO A 1 206 ? -3.595 -3.553 -22.818 1.00 79.38 206 PRO A O 1
ATOM 1676 N N . VAL A 1 207 ? -4.273 -4.382 -24.781 1.00 78.62 207 VAL A N 1
ATOM 1677 C CA . VAL A 1 207 ? -5.329 -5.236 -24.194 1.00 78.62 207 VAL A CA 1
ATOM 1678 C C . VAL A 1 207 ? -4.766 -6.181 -23.122 1.00 78.62 207 VAL A C 1
ATOM 1680 O O . VAL A 1 207 ? -5.425 -6.454 -22.118 1.00 78.62 207 VAL A O 1
ATOM 1683 N N . ILE A 1 208 ? -3.527 -6.648 -23.306 1.00 75.56 208 ILE A N 1
ATOM 1684 C CA . ILE A 1 208 ? -2.814 -7.501 -22.345 1.00 75.56 208 ILE A CA 1
ATOM 1685 C C . ILE A 1 208 ? -2.610 -6.770 -21.012 1.00 75.56 208 ILE A C 1
ATOM 1687 O O . ILE A 1 208 ? -2.855 -7.354 -19.956 1.00 75.56 208 ILE A O 1
ATOM 1691 N N . ASP A 1 209 ? -2.240 -5.492 -21.051 1.00 75.50 209 ASP A N 1
ATOM 1692 C CA . ASP A 1 209 ? -2.024 -4.673 -19.858 1.00 75.50 209 ASP A CA 1
ATOM 1693 C C . ASP A 1 209 ? -3.343 -4.427 -19.116 1.00 75.50 209 ASP A C 1
ATOM 1695 O O . ASP A 1 209 ? -3.377 -4.489 -17.888 1.00 75.50 209 ASP A O 1
ATOM 1699 N N . ILE A 1 210 ? -4.452 -4.239 -19.843 1.00 79.88 210 ILE A N 1
ATOM 1700 C CA . ILE A 1 210 ? -5.800 -4.124 -19.257 1.00 79.88 210 ILE A CA 1
ATOM 1701 C C . ILE A 1 210 ? -6.186 -5.424 -18.546 1.00 79.88 210 ILE A C 1
ATOM 1703 O O . ILE A 1 210 ? -6.648 -5.397 -17.402 1.00 79.88 210 ILE A O 1
ATOM 1707 N N . LEU A 1 211 ? -5.983 -6.570 -19.202 1.00 79.75 211 LEU A N 1
ATOM 1708 C CA . LEU A 1 211 ? -6.277 -7.880 -18.624 1.00 79.75 211 LEU A CA 1
ATOM 1709 C C . LEU A 1 211 ? -5.420 -8.132 -17.375 1.00 79.75 211 LEU A C 1
ATOM 1711 O O . LEU A 1 211 ? -5.936 -8.565 -16.342 1.00 79.75 211 LEU A O 1
ATOM 1715 N N . MET A 1 212 ? -4.125 -7.821 -17.446 1.00 77.81 212 MET A N 1
ATOM 1716 C CA . MET A 1 212 ? -3.198 -7.946 -16.324 1.00 77.81 212 MET A CA 1
ATOM 1717 C C . MET A 1 212 ? -3.613 -7.037 -15.164 1.00 77.81 212 MET A C 1
ATOM 1719 O O . MET A 1 212 ? -3.691 -7.498 -14.024 1.00 77.81 212 MET A O 1
ATOM 1723 N N . LEU A 1 213 ? -3.944 -5.775 -15.446 1.00 82.50 213 LEU A N 1
ATOM 1724 C CA . LEU A 1 213 ? -4.420 -4.818 -14.452 1.00 82.50 213 LEU A CA 1
ATOM 1725 C C . LEU A 1 213 ? -5.711 -5.306 -13.794 1.00 82.50 213 LEU A C 1
ATOM 1727 O O . LEU A 1 213 ? -5.830 -5.226 -12.573 1.00 82.50 213 LEU A O 1
ATOM 1731 N N . PHE A 1 214 ? -6.647 -5.864 -14.564 1.00 82.00 214 PHE A N 1
ATOM 1732 C CA . PHE A 1 214 ? -7.881 -6.438 -14.034 1.00 82.00 214 PHE A CA 1
ATOM 1733 C C . PHE A 1 214 ? -7.602 -7.615 -13.089 1.00 82.00 214 PHE A C 1
ATOM 1735 O O . PHE A 1 214 ? -8.112 -7.639 -11.968 1.00 82.00 214 PHE A O 1
ATOM 1742 N N . VAL A 1 215 ? -6.743 -8.560 -13.487 1.00 82.56 215 VAL A N 1
ATOM 1743 C CA . VAL A 1 215 ? -6.353 -9.702 -12.640 1.00 82.56 215 VAL A CA 1
ATOM 1744 C C . VAL A 1 215 ? -5.676 -9.224 -11.355 1.00 82.56 215 VAL A C 1
ATOM 1746 O O . VAL A 1 215 ? -6.035 -9.673 -10.262 1.00 82.56 215 VAL A O 1
ATOM 1749 N N . VAL A 1 216 ? -4.740 -8.277 -11.460 1.00 81.44 216 VAL A N 1
ATOM 1750 C CA . VAL A 1 216 ? -4.068 -7.677 -10.301 1.00 81.44 216 VAL A CA 1
ATOM 1751 C C . VAL A 1 216 ? -5.078 -6.952 -9.417 1.00 81.44 216 VAL A C 1
ATOM 1753 O O . VAL A 1 216 ? -5.043 -7.119 -8.202 1.00 81.44 216 VAL A O 1
ATOM 1756 N N . MET A 1 217 ? -6.022 -6.207 -9.986 1.00 82.06 217 MET A N 1
ATOM 1757 C CA . MET A 1 217 ? -7.061 -5.507 -9.236 1.00 82.06 217 MET A CA 1
ATOM 1758 C C . MET A 1 217 ? -7.955 -6.485 -8.468 1.00 82.06 217 MET A C 1
ATOM 1760 O O . MET A 1 217 ? -8.170 -6.292 -7.272 1.00 82.06 217 MET A O 1
ATOM 1764 N N . VAL A 1 218 ? -8.418 -7.568 -9.099 1.00 83.25 218 VAL A N 1
ATOM 1765 C CA . VAL A 1 218 ? -9.219 -8.617 -8.440 1.00 83.25 218 VAL A CA 1
ATOM 1766 C C . VAL A 1 218 ? -8.421 -9.309 -7.331 1.00 83.25 218 VAL A C 1
ATOM 1768 O O . VAL A 1 218 ? -8.947 -9.547 -6.236 1.00 83.25 218 VAL A O 1
ATOM 1771 N N . PHE A 1 219 ? -7.141 -9.598 -7.575 1.00 84.19 219 PHE A N 1
ATOM 1772 C CA . PHE A 1 219 ? -6.246 -10.178 -6.577 1.00 84.19 219 PHE A CA 1
ATOM 1773 C C . PHE A 1 219 ? -6.052 -9.241 -5.378 1.00 84.19 219 PHE A C 1
ATOM 1775 O O . PHE A 1 219 ? -6.281 -9.645 -4.234 1.00 84.19 219 PHE A O 1
ATOM 1782 N N . MET A 1 220 ? -5.710 -7.973 -5.623 1.00 80.75 220 MET A N 1
ATOM 1783 C CA . MET A 1 220 ? -5.559 -6.949 -4.586 1.00 80.75 220 MET A CA 1
ATOM 1784 C C . MET A 1 220 ? -6.857 -6.750 -3.813 1.00 80.75 220 MET A C 1
ATOM 1786 O O . MET A 1 220 ? -6.834 -6.685 -2.585 1.00 80.75 220 MET A O 1
ATOM 1790 N N . PHE A 1 221 ? -7.997 -6.719 -4.505 1.00 79.56 221 PHE A N 1
ATOM 1791 C CA . PHE A 1 221 ? -9.307 -6.618 -3.878 1.00 79.56 221 PHE A CA 1
ATOM 1792 C C . PHE A 1 221 ? -9.543 -7.781 -2.907 1.00 79.56 221 PHE A C 1
ATOM 1794 O O . PHE A 1 221 ? -9.817 -7.585 -1.721 1.00 79.56 221 PHE A O 1
ATOM 1801 N N . SER A 1 222 ? -9.328 -9.009 -3.370 1.00 79.19 222 SER A N 1
ATOM 1802 C CA . SER A 1 222 ? -9.510 -10.220 -2.564 1.00 79.19 222 SER A CA 1
ATOM 1803 C C . SER A 1 222 ? -8.574 -10.271 -1.352 1.00 79.19 222 SER A C 1
ATOM 1805 O O . SER A 1 222 ? -8.960 -10.711 -0.266 1.00 79.19 222 SER A O 1
ATOM 1807 N N . VAL A 1 223 ? -7.332 -9.818 -1.516 1.00 81.75 223 VAL A N 1
ATOM 1808 C CA . VAL A 1 223 ? -6.292 -9.916 -0.487 1.00 81.75 223 VAL A CA 1
ATOM 1809 C C . VAL A 1 223 ? -6.378 -8.783 0.539 1.00 81.75 223 VAL A C 1
ATOM 1811 O O . VAL A 1 223 ? -6.203 -9.050 1.732 1.00 81.75 223 VAL A O 1
ATOM 1814 N N . LEU A 1 224 ? -6.669 -7.556 0.100 1.00 78.44 224 LEU A N 1
ATOM 1815 C CA . LEU A 1 224 ? -6.606 -6.339 0.916 1.00 78.44 224 LEU A CA 1
ATOM 1816 C C . LEU A 1 224 ? -7.979 -5.888 1.415 1.00 78.44 224 LEU A C 1
ATOM 1818 O O . LEU A 1 224 ? -8.103 -5.501 2.575 1.00 78.44 224 LEU A O 1
ATOM 1822 N N . PHE A 1 225 ? -9.022 -5.987 0.591 1.00 75.81 225 PHE A N 1
ATOM 1823 C CA . PHE A 1 225 ? -10.344 -5.468 0.942 1.00 75.81 225 PHE A CA 1
ATOM 1824 C C . PHE A 1 225 ? -11.169 -6.486 1.726 1.00 75.81 225 PHE A C 1
ATOM 1826 O O . PHE A 1 225 ? -11.826 -6.126 2.702 1.00 75.81 225 PHE A O 1
ATOM 1833 N N . LEU A 1 226 ? -11.110 -7.771 1.360 1.00 76.69 226 LEU A N 1
ATOM 1834 C CA . LEU A 1 226 ? -11.885 -8.819 2.034 1.00 76.69 226 LEU A CA 1
ATOM 1835 C C . LEU A 1 226 ? -11.637 -8.877 3.558 1.00 76.69 226 LEU A C 1
ATOM 1837 O O . LEU A 1 226 ? -12.613 -8.971 4.307 1.00 76.69 226 LEU A O 1
ATOM 1841 N N . PRO A 1 227 ? -10.387 -8.810 4.067 1.00 74.00 227 PRO A N 1
ATOM 1842 C CA . PRO A 1 227 ? -10.146 -8.789 5.509 1.00 74.00 227 PRO A CA 1
ATOM 1843 C C . PRO A 1 227 ? -10.763 -7.562 6.187 1.00 74.00 227 PRO A C 1
ATOM 1845 O O . PRO A 1 227 ? -11.331 -7.697 7.264 1.00 74.00 227 PRO A O 1
ATOM 1848 N N . VAL A 1 228 ? -10.706 -6.392 5.544 1.00 78.06 228 VAL A N 1
ATOM 1849 C CA . VAL A 1 228 ? -11.298 -5.151 6.066 1.00 78.06 228 VAL A CA 1
ATOM 1850 C C . VAL 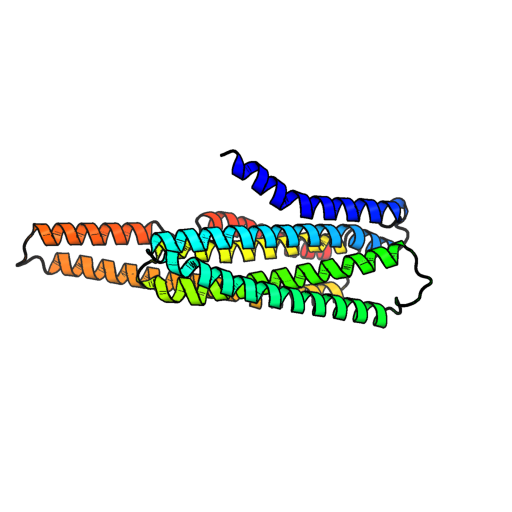A 1 228 ? -12.817 -5.266 6.121 1.00 78.06 228 VAL A C 1
ATOM 1852 O O . VAL A 1 228 ? -13.413 -4.984 7.157 1.00 78.06 228 VAL A O 1
ATOM 1855 N N . PHE A 1 229 ? -13.450 -5.766 5.057 1.00 78.12 229 PHE A N 1
ATOM 1856 C CA . PHE A 1 229 ? -14.895 -5.989 5.040 1.00 78.12 229 PHE A CA 1
ATOM 1857 C C . PHE A 1 229 ? -15.344 -6.990 6.103 1.00 78.12 229 PHE A C 1
ATOM 1859 O O . PHE A 1 229 ? -16.363 -6.758 6.749 1.00 78.12 229 PHE A O 1
ATOM 1866 N N . LYS A 1 230 ? -14.578 -8.064 6.338 1.00 79.75 230 LYS A N 1
ATOM 1867 C CA . LYS A 1 230 ? -14.859 -9.011 7.429 1.00 79.75 230 LYS A CA 1
ATOM 1868 C C . LYS A 1 230 ? -14.825 -8.324 8.794 1.00 79.75 230 LYS A C 1
ATOM 1870 O O . LYS A 1 230 ? -15.756 -8.503 9.576 1.00 79.75 230 LYS A O 1
ATOM 1875 N N . THR A 1 231 ? -13.810 -7.501 9.053 1.00 74.44 231 THR A N 1
ATOM 1876 C CA . THR A 1 231 ? -13.700 -6.721 10.294 1.00 74.44 231 THR A CA 1
ATOM 1877 C C . THR A 1 231 ? -14.871 -5.751 10.464 1.00 74.44 231 THR A C 1
ATOM 1879 O O . THR A 1 231 ? -15.518 -5.740 11.510 1.00 74.44 231 THR A O 1
ATOM 1882 N N . LEU A 1 232 ? -15.204 -4.986 9.420 1.00 75.69 232 LEU A N 1
ATOM 1883 C CA . LEU A 1 232 ? -16.318 -4.033 9.442 1.00 75.69 232 LEU A CA 1
ATOM 1884 C C . LEU A 1 232 ? -17.667 -4.731 9.637 1.00 75.69 232 LEU A C 1
ATOM 1886 O O . LEU A 1 232 ? -18.520 -4.243 10.378 1.00 75.69 232 LEU A O 1
ATOM 1890 N N . HIS A 1 233 ? -17.872 -5.877 8.987 1.00 79.69 233 HIS A N 1
ATOM 1891 C CA . HIS A 1 233 ? -19.090 -6.663 9.140 1.00 79.69 233 HIS A CA 1
ATOM 1892 C C . HIS A 1 233 ? -19.243 -7.182 10.575 1.00 79.69 233 HIS A C 1
ATOM 1894 O O . HIS A 1 233 ? -20.328 -7.075 11.146 1.00 79.69 233 HIS A O 1
ATOM 1900 N N . LEU A 1 234 ? -18.155 -7.674 11.180 1.00 79.19 234 LEU A N 1
ATOM 1901 C CA . LEU A 1 234 ? -18.148 -8.105 12.577 1.00 79.19 234 LEU A CA 1
ATOM 1902 C C . LEU A 1 234 ? -18.506 -6.947 13.521 1.00 79.19 234 LEU A C 1
ATOM 1904 O O . LEU A 1 234 ? -19.397 -7.105 14.353 1.00 79.19 234 LEU A O 1
ATOM 1908 N N . MET A 1 235 ? -17.891 -5.772 13.342 1.00 76.00 235 MET A N 1
ATOM 1909 C CA . MET A 1 235 ? -18.212 -4.577 14.134 1.00 76.00 235 MET A CA 1
ATOM 1910 C C . MET A 1 235 ? -19.673 -4.159 14.010 1.00 76.00 235 MET A C 1
ATOM 1912 O O . MET A 1 235 ? -20.312 -3.864 15.017 1.00 76.00 235 MET A O 1
ATOM 1916 N N . ARG A 1 236 ? -20.233 -4.164 12.796 1.00 78.38 236 ARG A N 1
ATOM 1917 C CA . ARG A 1 236 ? -21.653 -3.840 12.600 1.00 78.38 236 ARG A CA 1
ATOM 1918 C C . ARG A 1 236 ? -22.566 -4.838 13.288 1.00 78.38 236 ARG A C 1
ATOM 1920 O O . ARG A 1 236 ? -23.514 -4.431 13.951 1.00 78.38 236 ARG A O 1
ATOM 1927 N N . ARG A 1 237 ? -22.286 -6.134 13.129 1.00 81.69 237 ARG A N 1
ATOM 1928 C CA . ARG A 1 237 ? -23.088 -7.192 13.744 1.00 81.69 237 ARG A CA 1
ATOM 1929 C C . ARG A 1 237 ? -23.054 -7.086 15.265 1.00 81.69 237 ARG A C 1
ATOM 1931 O O . ARG A 1 237 ? -24.102 -7.212 15.888 1.00 81.69 237 ARG A O 1
ATOM 1938 N N . HIS A 1 238 ? -21.876 -6.832 15.836 1.00 79.56 238 HIS A N 1
ATOM 1939 C CA . HIS A 1 238 ? -21.730 -6.650 17.273 1.00 79.56 238 HIS A CA 1
ATOM 1940 C C . HIS A 1 238 ? -22.491 -5.409 17.753 1.00 79.56 238 HIS A C 1
ATOM 1942 O O . HIS A 1 238 ? -23.355 -5.539 18.606 1.00 79.56 238 HIS A O 1
ATOM 1948 N N . ARG A 1 239 ? -22.305 -4.247 17.110 1.00 76.81 239 ARG A N 1
ATOM 1949 C CA . ARG A 1 239 ? -23.041 -3.016 17.444 1.00 76.81 239 ARG A CA 1
ATOM 1950 C C . ARG A 1 239 ? -24.557 -3.205 17.433 1.00 76.81 239 ARG A C 1
ATOM 1952 O O . ARG A 1 239 ? -25.218 -2.787 18.372 1.00 76.81 239 ARG A O 1
ATOM 1959 N N . ILE A 1 240 ? -25.110 -3.811 16.378 1.00 80.44 240 ILE A N 1
ATOM 1960 C CA . ILE A 1 240 ? -26.561 -4.038 16.275 1.00 80.44 240 ILE A CA 1
ATOM 1961 C C . ILE A 1 240 ? -27.040 -4.926 17.425 1.00 80.44 240 ILE A C 1
ATOM 1963 O O . ILE A 1 240 ? -28.046 -4.617 18.053 1.00 80.44 240 ILE A O 1
ATOM 1967 N N . ARG A 1 241 ? -26.306 -6.004 17.726 1.00 83.00 241 ARG A N 1
ATOM 1968 C CA . ARG A 1 241 ? -26.645 -6.903 18.830 1.00 83.00 241 ARG A CA 1
ATOM 1969 C C . ARG A 1 241 ? -26.579 -6.192 20.183 1.00 83.00 241 ARG A C 1
ATOM 1971 O O . ARG A 1 241 ? -27.503 -6.353 20.969 1.00 83.00 241 ARG A O 1
ATOM 1978 N N . SER A 1 242 ? -25.532 -5.411 20.437 1.00 79.00 242 SER A N 1
ATOM 1979 C CA . SER A 1 242 ? -25.362 -4.693 21.702 1.00 79.00 242 SER A CA 1
ATOM 1980 C C . SER A 1 242 ? -26.429 -3.615 21.884 1.00 79.00 242 SER A C 1
ATOM 1982 O O . SER A 1 242 ? -26.993 -3.525 22.961 1.00 79.00 242 SER A O 1
ATOM 1984 N N . ILE A 1 243 ? -26.797 -2.877 20.827 1.00 80.44 243 ILE A N 1
ATOM 1985 C CA . ILE A 1 243 ? -27.908 -1.908 20.881 1.00 80.44 243 ILE A CA 1
ATOM 1986 C C . ILE A 1 243 ? -29.219 -2.603 21.256 1.00 80.44 243 ILE A C 1
ATOM 1988 O O . ILE A 1 243 ? -29.877 -2.161 22.189 1.00 80.44 243 ILE A O 1
ATOM 1992 N N . ILE A 1 244 ? -29.571 -3.699 20.574 1.00 83.06 244 ILE A N 1
ATOM 1993 C CA . ILE A 1 244 ? -30.809 -4.438 20.866 1.00 83.06 244 ILE A CA 1
ATOM 1994 C C . ILE A 1 244 ? -30.793 -4.952 22.309 1.00 83.06 244 ILE A C 1
ATOM 1996 O O . ILE A 1 244 ? -31.777 -4.775 23.014 1.00 83.06 244 ILE A O 1
ATOM 2000 N N . SER A 1 245 ? -29.675 -5.536 22.756 1.00 83.75 245 SER A N 1
ATOM 2001 C CA . SER A 1 245 ? -29.524 -6.064 24.118 1.00 83.75 245 SER A CA 1
ATOM 2002 C C . SER A 1 245 ? -29.677 -4.976 25.183 1.00 83.75 245 SER A C 1
ATOM 2004 O O . SER A 1 245 ? -30.392 -5.173 26.161 1.00 83.75 245 SER A O 1
ATOM 2006 N N . THR A 1 246 ? -29.030 -3.824 24.993 1.00 79.12 246 THR A N 1
ATOM 2007 C CA . THR A 1 246 ? -29.114 -2.695 25.925 1.00 79.12 246 THR A CA 1
ATOM 2008 C C . THR A 1 246 ? -30.511 -2.071 25.920 1.00 79.12 246 THR A C 1
ATOM 2010 O O . THR A 1 246 ? -31.023 -1.726 26.977 1.00 79.12 246 THR A O 1
ATOM 2013 N N . GLU A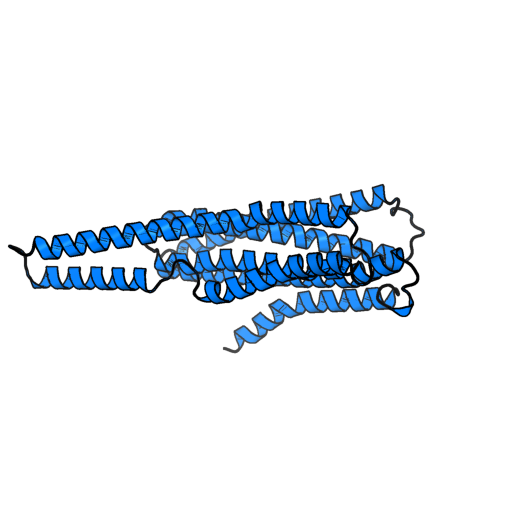 1 247 ? -31.172 -1.964 24.762 1.00 85.06 247 GLU A N 1
ATOM 2014 C CA . GLU A 1 247 ? -32.560 -1.485 24.680 1.00 85.06 247 GLU A CA 1
ATOM 2015 C C . GLU A 1 247 ? -33.539 -2.432 25.383 1.00 85.06 247 GLU A C 1
ATOM 2017 O O . GLU A 1 247 ? -34.426 -1.959 26.094 1.00 85.06 247 GLU A O 1
ATOM 2022 N N . THR A 1 248 ? -33.365 -3.752 25.243 1.00 85.31 248 THR A N 1
ATOM 2023 C CA . THR A 1 248 ? -34.178 -4.736 25.973 1.00 85.31 248 THR A CA 1
ATOM 2024 C C . THR A 1 248 ? -33.932 -4.682 27.477 1.00 85.31 248 THR A C 1
ATOM 2026 O O . THR A 1 248 ? -34.889 -4.696 28.238 1.00 85.31 248 THR A O 1
ATOM 2029 N N . GLU A 1 249 ? -32.680 -4.528 27.916 1.00 83.25 249 GLU A N 1
ATOM 2030 C CA . GLU A 1 249 ? -32.334 -4.430 29.340 1.00 83.25 249 GLU A CA 1
ATOM 2031 C C . GLU A 1 249 ? -32.895 -3.148 29.977 1.00 83.25 249 GLU A C 1
ATOM 2033 O O . GLU A 1 249 ? -33.451 -3.182 31.073 1.00 83.25 249 GLU A O 1
ATOM 2038 N N . ILE A 1 250 ? -32.846 -2.022 29.255 1.00 82.69 250 ILE A N 1
ATOM 2039 C CA . ILE A 1 250 ? -33.500 -0.771 29.660 1.00 82.69 250 ILE A CA 1
ATOM 2040 C C . ILE A 1 250 ? -35.020 -0.965 29.762 1.00 82.69 250 ILE A C 1
ATOM 2042 O O . ILE A 1 250 ? -35.623 -0.523 30.740 1.00 82.69 250 ILE A O 1
ATOM 2046 N N . ALA A 1 251 ? -35.650 -1.615 28.778 1.00 84.19 251 ALA A N 1
ATOM 2047 C CA . ALA A 1 251 ? -37.090 -1.868 28.794 1.00 84.19 251 ALA A CA 1
ATOM 2048 C C . ALA A 1 251 ? -37.499 -2.765 29.975 1.00 84.19 251 ALA A C 1
ATOM 2050 O O . ALA A 1 251 ? -38.442 -2.431 30.693 1.00 84.19 251 ALA A O 1
ATOM 2051 N N . ASP A 1 252 ? -36.749 -3.837 30.232 1.00 84.25 252 ASP A N 1
ATOM 2052 C CA . ASP A 1 252 ? -36.991 -4.758 31.344 1.00 84.25 252 ASP A CA 1
ATOM 2053 C C . ASP A 1 252 ? -36.802 -4.069 32.704 1.00 84.25 252 ASP A C 1
ATOM 2055 O O . ASP A 1 252 ? -37.621 -4.258 33.604 1.00 84.25 252 ASP A O 1
ATOM 2059 N N . LEU A 1 253 ? -35.787 -3.209 32.857 1.00 82.19 253 LEU A N 1
ATOM 2060 C CA . LEU A 1 253 ? -35.576 -2.408 34.072 1.00 82.19 253 LEU A CA 1
ATOM 2061 C C . LEU A 1 253 ? -36.689 -1.375 34.308 1.00 82.19 253 LEU A C 1
ATOM 2063 O O . LEU A 1 253 ? -37.038 -1.092 35.456 1.00 82.19 253 LEU A O 1
ATOM 2067 N N . ILE A 1 254 ? -37.261 -0.805 33.242 1.00 79.44 254 ILE A N 1
ATOM 2068 C CA . ILE A 1 254 ? -38.393 0.128 33.337 1.00 79.44 254 ILE A CA 1
ATOM 2069 C C . ILE A 1 254 ? -39.680 -0.611 33.730 1.00 79.44 254 ILE A C 1
ATOM 2071 O O . ILE A 1 254 ? -40.459 -0.082 34.525 1.00 79.44 254 ILE A O 1
ATOM 2075 N N . VAL A 1 255 ? -39.904 -1.818 33.198 1.00 81.19 255 VAL A N 1
ATOM 2076 C CA . VAL A 1 255 ? -41.108 -2.627 33.456 1.00 81.19 255 VAL A CA 1
ATOM 2077 C C . VAL A 1 255 ? -41.065 -3.295 34.835 1.00 81.19 255 VAL A C 1
ATOM 2079 O O . VAL A 1 255 ? -42.059 -3.254 35.557 1.00 81.19 255 VAL A O 1
ATOM 2082 N N . ASN A 1 256 ? -39.918 -3.837 35.255 1.00 73.81 256 ASN A N 1
ATOM 2083 C CA . ASN A 1 256 ? -39.747 -4.550 36.533 1.00 73.81 256 ASN A CA 1
ATOM 2084 C C . ASN A 1 256 ? -39.516 -3.626 37.742 1.00 73.81 256 ASN A C 1
ATOM 2086 O O . ASN A 1 256 ? -39.073 -4.067 38.802 1.00 73.81 256 ASN A O 1
ATOM 2090 N N . LYS A 1 257 ? -39.829 -2.335 37.614 1.00 62.56 257 LYS A N 1
ATOM 2091 C CA . LYS A 1 257 ? -39.586 -1.278 38.608 1.00 62.56 257 LYS A CA 1
ATOM 2092 C C . LYS A 1 257 ? -40.466 -1.379 39.872 1.00 62.56 257 LYS A C 1
ATOM 2094 O O . LYS A 1 257 ? -40.736 -0.358 40.501 1.00 62.56 257 LYS A O 1
ATOM 2099 N N . SER A 1 258 ? 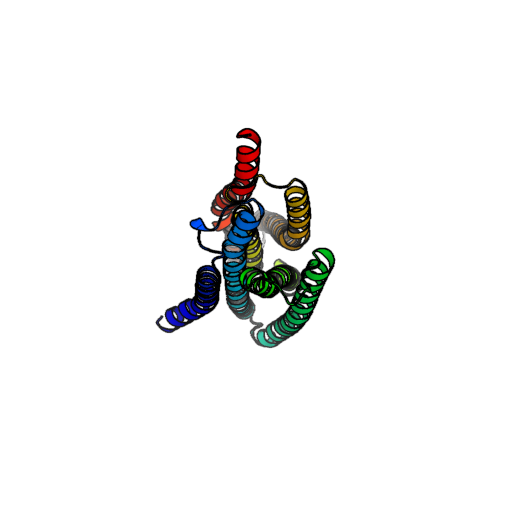-40.949 -2.569 40.242 1.00 53.19 258 SER A N 1
ATOM 2100 C CA . SER A 1 258 ? -41.953 -2.731 41.299 1.00 53.19 258 SER A CA 1
ATOM 2101 C C . SER A 1 258 ? -41.421 -3.058 42.698 1.00 53.19 258 SER A C 1
ATOM 2103 O O . SER A 1 258 ? -42.248 -3.061 43.597 1.00 53.19 258 SER A O 1
ATOM 2105 N N . ASP A 1 259 ? -40.123 -3.325 42.930 1.00 56.25 259 ASP A N 1
ATOM 2106 C CA . ASP A 1 259 ? -39.702 -3.784 44.281 1.00 56.25 259 ASP A CA 1
ATOM 2107 C C . ASP A 1 259 ? -38.228 -3.539 44.698 1.00 56.25 259 ASP A C 1
ATOM 2109 O O . ASP A 1 259 ? -37.769 -4.059 45.712 1.00 56.25 259 ASP A O 1
ATOM 2113 N N . GLY A 1 260 ? -37.446 -2.766 43.931 1.00 61.56 260 GLY A N 1
ATOM 2114 C CA . GLY A 1 260 ? -36.001 -2.574 44.165 1.00 61.56 260 GLY A CA 1
ATOM 2115 C C . GLY A 1 260 ? -35.587 -1.156 44.577 1.00 61.56 260 GLY A C 1
ATOM 2116 O O . GLY A 1 260 ? -36.264 -0.180 44.254 1.00 61.56 260 GLY A O 1
ATOM 2117 N N . ASP A 1 261 ? -34.434 -1.043 45.249 1.00 67.88 261 ASP A N 1
ATOM 2118 C CA . ASP A 1 261 ? -33.848 0.217 45.730 1.00 67.88 261 ASP A CA 1
ATOM 2119 C C . ASP A 1 261 ? -33.640 1.233 44.586 1.00 67.88 261 ASP A C 1
ATOM 2121 O O . ASP A 1 261 ? -32.797 1.068 43.697 1.00 67.88 261 ASP A O 1
ATOM 2125 N N . SER A 1 262 ? -34.459 2.287 44.594 1.00 69.81 262 SER A N 1
ATOM 2126 C CA . SER A 1 262 ? -34.650 3.213 43.467 1.00 69.81 262 SER A CA 1
ATOM 2127 C C . SER A 1 262 ? -33.371 3.921 42.994 1.00 69.81 262 SER A C 1
ATOM 2129 O O . SER A 1 262 ? -33.255 4.270 41.817 1.00 69.81 262 SER A O 1
ATOM 2131 N N . THR A 1 263 ? -32.391 4.094 43.882 1.00 75.50 263 THR A N 1
ATOM 2132 C CA . THR A 1 263 ? -31.098 4.732 43.601 1.00 75.50 263 THR A CA 1
ATOM 2133 C C . THR A 1 263 ? -30.159 3.856 42.773 1.00 75.50 263 THR A C 1
ATOM 2135 O O . THR A 1 263 ? -29.516 4.366 41.855 1.00 75.50 263 THR A O 1
ATOM 2138 N N . LEU A 1 264 ? -30.112 2.547 43.037 1.00 76.25 264 LEU A N 1
ATOM 2139 C CA . LEU A 1 264 ? -29.274 1.606 42.282 1.00 76.25 264 LEU A CA 1
ATOM 2140 C C . LEU A 1 264 ? -29.814 1.402 40.864 1.00 76.25 264 LEU A C 1
ATOM 2142 O O . LEU A 1 264 ? -29.057 1.436 39.896 1.00 76.25 264 LEU A O 1
ATOM 2146 N N . VAL A 1 265 ? -31.138 1.289 40.731 1.00 75.25 265 VAL A N 1
ATOM 2147 C CA . VAL A 1 265 ? -31.802 1.165 39.425 1.00 75.25 265 VAL A CA 1
ATOM 2148 C C . VAL A 1 265 ? -31.582 2.421 38.576 1.00 75.25 265 VAL A C 1
ATOM 2150 O O . VAL A 1 265 ? -31.333 2.319 37.378 1.00 75.25 265 VAL A O 1
ATOM 2153 N N . ALA A 1 266 ? -31.624 3.614 39.181 1.00 77.19 266 ALA A N 1
ATOM 2154 C CA . ALA A 1 266 ? -31.361 4.864 38.469 1.00 77.19 266 ALA A CA 1
ATOM 2155 C C . ALA A 1 266 ? -29.904 4.977 37.985 1.00 77.19 266 ALA A C 1
ATOM 2157 O O . ALA A 1 266 ? -29.673 5.443 36.869 1.00 77.19 266 ALA A O 1
ATOM 2158 N N . GLN A 1 267 ? -28.928 4.537 38.788 1.00 81.56 267 GLN A N 1
ATOM 2159 C CA . GLN A 1 267 ? -27.516 4.504 38.387 1.00 81.56 267 GLN A CA 1
ATOM 2160 C C . GLN A 1 267 ? -27.274 3.533 37.228 1.00 81.56 267 GLN A C 1
ATOM 2162 O O . GLN A 1 267 ? -26.606 3.899 36.259 1.00 81.56 267 GLN A O 1
ATOM 2167 N N . GLU A 1 268 ? -27.863 2.339 37.290 1.00 80.69 268 GLU A N 1
ATOM 2168 C CA . GLU A 1 268 ? -27.719 1.325 36.245 1.00 80.69 268 GLU A CA 1
ATOM 2169 C C . GLU A 1 268 ? -28.387 1.755 34.931 1.00 80.69 268 GLU A C 1
ATOM 2171 O O . GLU A 1 268 ? -27.797 1.636 33.858 1.00 80.69 268 GLU A O 1
ATOM 2176 N N . LEU A 1 269 ? -29.569 2.375 35.007 1.00 79.81 269 LEU A N 1
ATOM 2177 C CA . LEU A 1 269 ? -30.244 2.947 33.841 1.00 79.81 269 LEU A CA 1
ATOM 2178 C C . LEU A 1 269 ? -29.404 4.053 33.183 1.00 79.81 269 LEU A C 1
ATOM 2180 O O . LEU A 1 269 ? -29.344 4.147 31.957 1.00 79.81 269 LEU A O 1
ATOM 2184 N N . ASN A 1 270 ? -28.747 4.896 33.985 1.00 83.12 270 ASN A N 1
ATOM 2185 C CA . ASN A 1 270 ? -27.896 5.966 33.468 1.00 83.12 270 ASN A CA 1
ATOM 2186 C C . ASN A 1 270 ? -26.638 5.393 32.792 1.00 83.12 270 ASN A C 1
ATOM 2188 O O . ASN A 1 270 ? -26.266 5.836 31.708 1.00 83.12 270 ASN A O 1
ATOM 2192 N N . ARG A 1 271 ? -26.044 4.344 33.379 1.00 83.00 271 ARG A N 1
ATOM 2193 C CA . ARG A 1 271 ? -24.917 3.596 32.800 1.00 83.00 271 ARG A CA 1
ATOM 2194 C C . ARG A 1 271 ? -25.284 2.981 31.446 1.00 83.00 271 ARG A C 1
ATOM 2196 O O . ARG A 1 271 ? -24.548 3.165 30.479 1.00 83.00 271 ARG A O 1
ATOM 2203 N N . LEU A 1 272 ? -26.424 2.292 31.361 1.00 78.88 272 LEU A N 1
ATOM 2204 C CA . LEU A 1 272 ? -26.905 1.662 30.126 1.00 78.88 272 LEU A CA 1
ATOM 2205 C C . LEU A 1 272 ? -27.254 2.696 29.049 1.00 78.88 272 LEU A C 1
ATOM 2207 O O . LEU A 1 272 ? -26.894 2.510 27.889 1.00 78.88 272 LEU A O 1
ATOM 2211 N N . ASN A 1 273 ? -27.886 3.815 29.420 1.00 79.38 273 ASN A N 1
ATOM 2212 C CA . ASN A 1 273 ? -28.153 4.912 28.485 1.00 79.38 273 ASN A CA 1
ATOM 2213 C C . ASN A 1 273 ? -26.862 5.530 27.941 1.00 79.38 273 ASN A C 1
ATOM 2215 O O . ASN A 1 273 ? -26.772 5.783 26.742 1.00 79.38 273 ASN A O 1
ATOM 2219 N N . GLN A 1 274 ? -25.851 5.717 28.789 1.00 79.12 274 GLN A N 1
ATOM 2220 C CA . GLN A 1 274 ? -24.560 6.247 28.364 1.00 79.12 274 GLN A CA 1
ATOM 2221 C C . GLN A 1 274 ? -23.832 5.271 27.424 1.00 79.12 274 GLN A C 1
ATOM 2223 O O . GLN A 1 274 ? -23.346 5.681 26.373 1.00 79.12 274 GLN A O 1
ATOM 2228 N N . GLN A 1 275 ? -23.863 3.963 27.712 1.00 77.06 275 GLN A N 1
ATOM 2229 C CA . GLN A 1 275 ? -23.347 2.932 26.800 1.00 77.06 275 GLN A CA 1
ATOM 2230 C C . GLN A 1 275 ? -24.098 2.901 25.459 1.00 77.06 275 GLN A C 1
ATOM 2232 O O . GLN A 1 275 ? -23.485 2.770 24.398 1.00 77.06 275 GLN A O 1
ATOM 2237 N N . LEU A 1 276 ? -25.426 3.036 25.484 1.00 76.38 276 LEU A N 1
ATOM 2238 C CA . LEU A 1 276 ? -26.255 3.109 24.283 1.00 76.38 276 LEU A CA 1
ATOM 2239 C C . LEU A 1 276 ? -25.913 4.350 23.451 1.00 76.38 276 LEU A C 1
ATOM 2241 O O . LEU A 1 276 ? -25.824 4.272 22.223 1.00 76.38 276 LEU A O 1
ATOM 2245 N N . GLU A 1 277 ? -25.716 5.491 24.107 1.00 77.19 277 GLU A N 1
ATOM 2246 C CA . GLU A 1 277 ? -25.334 6.740 23.461 1.00 77.19 277 GLU A CA 1
ATOM 2247 C C . GLU A 1 277 ? -23.935 6.640 22.843 1.00 77.19 277 GLU A C 1
ATOM 2249 O O . GLU A 1 277 ? -23.769 7.007 21.678 1.00 77.19 277 GLU A O 1
ATOM 2254 N N . ASP A 1 278 ? -22.975 6.017 23.529 1.00 72.25 278 ASP A N 1
ATOM 2255 C CA . ASP A 1 278 ? -21.642 5.732 22.993 1.00 72.25 278 ASP A CA 1
ATOM 2256 C C . ASP A 1 278 ? -21.707 4.818 21.759 1.00 72.25 278 ASP A C 1
ATOM 2258 O O . ASP A 1 278 ? -21.105 5.126 20.724 1.00 72.25 278 ASP A O 1
ATOM 2262 N N . LEU A 1 279 ? -22.497 3.739 21.805 1.00 72.81 279 LEU A N 1
ATOM 2263 C CA . LEU A 1 279 ? -22.730 2.843 20.663 1.00 72.81 279 LEU A CA 1
ATOM 2264 C C . LEU A 1 279 ? -23.433 3.557 19.497 1.00 72.81 279 LEU A C 1
ATOM 2266 O O . LEU A 1 279 ? -23.179 3.257 18.322 1.00 72.81 279 LEU A O 1
ATOM 2270 N N . ARG A 1 280 ? -24.328 4.508 19.784 1.00 71.19 280 ARG A N 1
ATOM 2271 C CA . ARG A 1 280 ? -25.038 5.304 18.771 1.00 71.19 280 ARG A CA 1
ATOM 2272 C C . ARG A 1 280 ? -24.124 6.361 18.146 1.00 71.19 280 ARG A C 1
ATOM 2274 O O . ARG A 1 280 ? -24.112 6.467 16.915 1.00 71.19 280 ARG A O 1
ATOM 2281 N N . GLN A 1 281 ? -23.317 7.063 18.942 1.00 67.75 281 GLN A N 1
ATOM 2282 C CA . GLN A 1 281 ? -22.366 8.083 18.485 1.00 67.75 281 GLN A CA 1
ATOM 2283 C C . GLN A 1 281 ? -21.197 7.481 17.692 1.00 67.75 281 GLN A C 1
ATOM 2285 O O . GLN A 1 281 ? -20.781 8.041 16.668 1.00 67.75 281 GLN A O 1
ATOM 2290 N N . HIS A 1 282 ? -20.686 6.316 18.096 1.00 63.03 282 HIS A N 1
ATOM 2291 C CA . HIS A 1 282 ? -19.598 5.641 17.395 1.00 63.03 282 HIS A CA 1
ATOM 2292 C C . HIS A 1 282 ? -20.125 4.884 16.168 1.00 63.03 282 HIS A C 1
ATOM 2294 O O . HIS A 1 282 ? -20.466 3.703 16.211 1.00 63.03 282 HIS A O 1
ATOM 2300 N N . HIS A 1 283 ? -20.164 5.569 15.020 1.00 58.28 283 HIS A N 1
ATOM 2301 C CA . HIS A 1 283 ? -20.396 4.912 13.731 1.00 58.28 283 HIS A CA 1
ATOM 2302 C C . HIS A 1 283 ? -19.374 3.779 13.507 1.00 58.28 283 HIS A C 1
ATOM 2304 O O . HIS A 1 283 ? -18.170 3.982 13.669 1.00 58.28 283 HIS A O 1
ATOM 2310 N N . CYS A 1 284 ? -19.852 2.597 13.083 1.00 55.53 284 CYS A N 1
ATOM 2311 C CA . CYS A 1 284 ? -18.999 1.473 12.648 1.00 55.53 284 CYS A CA 1
ATOM 2312 C C . CYS A 1 284 ? -18.152 1.806 11.417 1.00 55.53 284 CYS A C 1
ATOM 2314 O O . CYS A 1 284 ? -17.236 1.064 11.074 1.00 55.53 284 CYS A O 1
ATOM 2316 N N . TRP A 1 285 ? -18.513 2.871 10.709 1.00 49.19 285 TRP A N 1
ATOM 2317 C CA . TRP A 1 285 ? -17.659 3.464 9.703 1.00 49.19 285 TRP A CA 1
ATOM 2318 C C . TRP A 1 285 ? -16.799 4.545 10.359 1.00 49.19 285 TRP A C 1
ATOM 2320 O O . TRP A 1 285 ? -17.325 5.327 11.160 1.00 49.19 285 TRP A O 1
ATOM 2330 N N . PRO A 1 286 ? -15.513 4.653 9.992 1.00 51.38 286 PRO A N 1
ATOM 2331 C CA . PRO A 1 286 ? -14.743 5.843 10.320 1.00 51.38 286 PRO A CA 1
ATOM 2332 C C . PRO A 1 286 ? -15.545 7.068 9.850 1.00 51.38 286 PRO A C 1
ATOM 2334 O O . PRO A 1 286 ? -16.120 7.029 8.760 1.00 51.38 286 PRO A O 1
ATOM 2337 N N . LYS A 1 287 ? -15.606 8.152 10.639 1.00 45.38 287 LYS A N 1
ATOM 2338 C CA . LYS A 1 287 ? -16.245 9.423 10.210 1.00 45.38 287 LYS A CA 1
ATOM 2339 C C . LYS A 1 287 ? -15.668 9.899 8.870 1.00 45.38 287 LYS A C 1
ATOM 2341 O O . LYS A 1 287 ? -16.379 10.455 8.037 1.00 45.38 287 LYS A O 1
ATOM 2346 N N . ASP A 1 288 ? -14.402 9.569 8.641 1.00 42.94 288 ASP A N 1
ATOM 2347 C CA . ASP A 1 288 ? -13.693 9.836 7.403 1.00 42.94 288 ASP A CA 1
ATOM 2348 C C . ASP A 1 288 ? -14.187 9.007 6.224 1.00 42.94 288 ASP A C 1
ATOM 2350 O O . ASP A 1 288 ? -13.934 9.404 5.103 1.00 42.94 288 ASP A O 1
ATOM 2354 N N . VAL A 1 289 ? -14.900 7.890 6.399 1.00 42.53 289 VAL A N 1
ATOM 2355 C CA . VAL A 1 289 ? -15.292 7.042 5.267 1.00 42.53 289 VAL A CA 1
ATOM 2356 C C . VAL A 1 289 ? -16.509 7.537 4.520 1.00 42.53 289 VAL A C 1
ATOM 2358 O O . VAL A 1 289 ? -16.560 7.275 3.345 1.00 42.53 289 VAL A O 1
ATOM 2361 N N . THR A 1 290 ? -17.423 8.341 5.053 1.00 42.44 290 THR A N 1
ATOM 2362 C CA . THR A 1 290 ? -18.429 8.986 4.176 1.00 42.44 290 THR A CA 1
ATOM 2363 C C . THR A 1 290 ? -17.810 10.058 3.272 1.00 42.44 290 THR A C 1
ATOM 2365 O O . THR A 1 290 ? -18.206 10.207 2.114 1.00 42.44 290 THR A O 1
ATOM 2368 N N . ALA A 1 291 ? -16.789 10.766 3.766 1.00 42.22 291 ALA A N 1
ATOM 2369 C CA . ALA A 1 291 ? -15.963 11.660 2.957 1.00 42.22 291 ALA A CA 1
ATOM 2370 C C . ALA A 1 291 ? -15.023 10.863 2.031 1.00 42.22 291 ALA A C 1
ATOM 2372 O O . ALA A 1 291 ? -14.891 11.179 0.853 1.00 42.22 291 ALA A O 1
ATOM 2373 N N . ASN A 1 292 ? -14.468 9.751 2.511 1.00 43.66 292 ASN A N 1
ATOM 2374 C CA . ASN A 1 292 ? -13.528 8.913 1.780 1.00 43.66 292 ASN A CA 1
ATOM 2375 C C . ASN A 1 292 ? -14.196 7.849 0.910 1.00 43.66 292 ASN A C 1
ATOM 2377 O O . ASN A 1 292 ? -13.501 7.280 0.096 1.00 43.66 292 ASN A O 1
ATOM 2381 N N . THR A 1 293 ? -15.501 7.583 1.000 1.00 46.03 293 THR A N 1
ATOM 2382 C CA . THR A 1 293 ? -16.279 6.838 -0.004 1.00 46.03 293 THR A CA 1
ATOM 2383 C C . THR A 1 293 ? -16.560 7.735 -1.179 1.00 46.03 293 THR A C 1
ATOM 2385 O O . THR A 1 293 ? -16.616 7.236 -2.288 1.00 46.03 293 THR A O 1
ATOM 2388 N N . LYS A 1 294 ? -16.683 9.053 -0.964 1.00 44.25 294 LYS A N 1
ATOM 2389 C CA . LYS A 1 294 ? -16.634 10.008 -2.070 1.00 44.25 294 LYS A CA 1
ATOM 2390 C C . LYS A 1 294 ? -15.233 10.012 -2.667 1.00 44.25 294 LYS A C 1
ATOM 2392 O O . LYS A 1 294 ? -15.129 9.799 -3.858 1.00 44.25 294 LYS A O 1
ATOM 2397 N N . VAL A 1 295 ? -14.164 10.113 -1.866 1.00 41.50 295 VAL A N 1
ATOM 2398 C CA . VAL A 1 295 ? -12.781 10.004 -2.385 1.00 41.50 295 VAL A CA 1
ATOM 2399 C C . VAL A 1 295 ? -12.517 8.649 -3.038 1.00 41.50 295 VAL A C 1
ATOM 2401 O O . VAL A 1 295 ? -11.885 8.634 -4.072 1.00 41.50 295 VAL A O 1
ATOM 2404 N N . PHE A 1 296 ? -13.020 7.538 -2.500 1.00 44.72 296 PHE A N 1
ATOM 2405 C CA . PHE A 1 296 ? -12.875 6.183 -3.034 1.00 44.72 296 PHE A CA 1
ATOM 2406 C C . PHE A 1 296 ? -13.702 5.998 -4.299 1.00 44.72 296 PHE A C 1
ATOM 2408 O O . PHE A 1 296 ? -13.173 5.482 -5.264 1.00 44.72 296 PHE A O 1
ATOM 2415 N N . ALA A 1 297 ? -14.955 6.453 -4.352 1.00 50.34 297 ALA A N 1
ATOM 2416 C CA . ALA A 1 297 ? -15.758 6.444 -5.575 1.00 50.34 297 ALA A CA 1
ATOM 2417 C C . ALA A 1 297 ? -15.159 7.370 -6.642 1.00 50.34 297 ALA A C 1
ATOM 2419 O O . ALA A 1 297 ? -15.180 7.034 -7.817 1.00 50.34 297 ALA A O 1
ATOM 2420 N N . ILE A 1 298 ? -14.561 8.492 -6.237 1.00 48.12 298 ILE A N 1
ATOM 2421 C CA . ILE A 1 298 ? -13.813 9.392 -7.117 1.00 48.12 298 ILE A CA 1
ATOM 2422 C C . ILE A 1 298 ? -12.483 8.748 -7.535 1.00 48.12 298 ILE A C 1
ATOM 2424 O O . ILE A 1 298 ? -12.119 8.872 -8.689 1.00 48.12 298 ILE A O 1
ATOM 2428 N N . SER A 1 299 ? -11.780 8.007 -6.674 1.00 43.53 299 SER A N 1
ATOM 2429 C CA . SER A 1 299 ? -10.441 7.448 -6.933 1.00 43.53 299 SER A CA 1
ATOM 2430 C C . SER A 1 299 ? -10.424 6.024 -7.486 1.00 43.53 299 SER A C 1
ATOM 2432 O O . SER A 1 299 ? -9.405 5.620 -8.027 1.00 43.53 299 SER A O 1
ATOM 2434 N N . THR A 1 300 ? -11.522 5.272 -7.396 1.00 49.97 300 THR A N 1
ATOM 2435 C CA . THR A 1 300 ? -11.796 4.081 -8.224 1.00 49.97 300 THR A CA 1
ATOM 2436 C C . THR A 1 300 ? -12.570 4.461 -9.484 1.00 49.97 300 THR A C 1
ATOM 2438 O O . THR A 1 300 ? -12.356 3.855 -10.529 1.00 49.97 300 THR A O 1
ATOM 2441 N N . GLY A 1 301 ? -13.393 5.513 -9.433 1.00 51.94 301 GLY A N 1
ATOM 2442 C CA . GLY A 1 301 ? -14.064 6.087 -10.598 1.00 51.94 301 GLY A CA 1
ATOM 2443 C C . GLY A 1 301 ? -13.141 6.872 -11.530 1.00 51.94 301 GLY A C 1
ATOM 2444 O O . GLY A 1 301 ? -13.419 6.907 -12.716 1.00 51.94 301 GLY A O 1
ATOM 2445 N N . LEU A 1 302 ? -12.031 7.450 -11.054 1.00 48.91 302 LEU A N 1
ATOM 2446 C CA . LEU A 1 302 ? -11.030 8.128 -11.894 1.00 48.91 302 LEU A CA 1
ATOM 2447 C C . LEU A 1 302 ? -10.244 7.143 -12.766 1.00 48.91 302 LEU A C 1
ATOM 2449 O O . LEU A 1 302 ? -10.194 7.371 -13.961 1.00 48.91 302 LEU A O 1
ATOM 2453 N N . PRO A 1 303 ? -9.684 6.034 -12.250 1.00 47.09 303 PRO A N 1
ATOM 2454 C CA . PRO A 1 303 ? -9.046 5.018 -13.080 1.00 47.09 303 PRO A CA 1
ATOM 2455 C C . PRO A 1 303 ? -10.042 4.370 -14.039 1.00 47.09 303 PRO A C 1
ATOM 2457 O O . PRO A 1 303 ? -9.770 4.304 -15.231 1.00 47.09 303 PRO A O 1
ATOM 2460 N N . CYS A 1 304 ? -11.224 3.965 -13.558 1.00 48.81 304 CYS A N 1
ATOM 2461 C CA . CYS A 1 304 ? -12.253 3.382 -14.420 1.00 48.81 304 CYS A CA 1
ATOM 2462 C C . CYS A 1 304 ? -12.793 4.389 -15.445 1.00 48.81 304 CYS A C 1
ATOM 2464 O O . CYS A 1 304 ? -13.028 4.015 -16.582 1.00 48.81 304 CYS A O 1
ATOM 2466 N N . GLY A 1 305 ? -12.961 5.657 -15.070 1.00 52.41 305 GLY A N 1
ATOM 2467 C CA . GLY A 1 305 ? -13.456 6.738 -15.922 1.00 52.41 305 GLY A CA 1
ATOM 2468 C C . GLY A 1 305 ? -12.410 7.265 -16.899 1.00 52.41 305 GLY A C 1
ATOM 2469 O O . GLY A 1 305 ? -12.765 7.566 -18.027 1.00 52.41 305 GLY A O 1
ATOM 2470 N N . CYS A 1 306 ? -11.130 7.310 -16.524 1.00 47.84 306 CYS A N 1
ATOM 2471 C CA . CYS A 1 306 ? -10.023 7.566 -17.442 1.00 47.84 306 CYS A CA 1
ATOM 2472 C C . CYS A 1 306 ? -9.897 6.425 -18.448 1.00 47.84 306 CYS A C 1
ATOM 2474 O O . CYS A 1 306 ? -9.837 6.719 -19.630 1.00 47.84 306 CYS A O 1
ATOM 2476 N N . LEU A 1 307 ? -9.961 5.158 -18.012 1.00 50.19 307 LEU A N 1
ATOM 2477 C CA . LEU A 1 307 ? -9.996 3.997 -18.912 1.00 50.19 307 LEU A CA 1
ATOM 2478 C C . LEU A 1 307 ? -11.213 4.038 -19.855 1.00 50.19 307 LEU A C 1
ATOM 2480 O O . LEU A 1 307 ? -11.085 3.753 -21.043 1.00 50.19 307 LEU A O 1
ATOM 2484 N N . PHE A 1 308 ? -12.384 4.440 -19.350 1.00 49.97 308 PHE A N 1
ATOM 2485 C CA . PHE A 1 308 ? -13.609 4.575 -20.145 1.00 49.97 308 PHE A CA 1
ATOM 2486 C C . PHE A 1 308 ? -13.554 5.763 -21.120 1.00 49.97 308 PHE A C 1
ATOM 2488 O O . PHE A 1 308 ? -13.994 5.636 -22.256 1.00 49.97 308 PHE A O 1
ATOM 2495 N N . LEU A 1 309 ? -12.980 6.901 -20.713 1.00 44.69 309 LEU A N 1
ATOM 2496 C CA . LEU A 1 309 ? -12.781 8.080 -21.562 1.00 44.69 309 LEU A CA 1
ATOM 2497 C C . LEU A 1 309 ? -11.735 7.821 -22.646 1.00 44.69 309 LEU A C 1
ATOM 2499 O O . LEU A 1 309 ? -11.959 8.211 -23.783 1.00 44.69 309 LEU A O 1
ATOM 2503 N N . THR A 1 310 ? -10.639 7.124 -22.334 1.00 49.94 310 THR A N 1
ATOM 2504 C CA . THR A 1 310 ? -9.648 6.706 -23.340 1.00 49.94 310 THR A CA 1
ATOM 2505 C C . THR A 1 310 ? -10.222 5.708 -24.342 1.00 49.94 310 THR A C 1
ATOM 2507 O O . THR A 1 310 ? -9.803 5.711 -25.490 1.00 49.94 310 THR A O 1
ATOM 2510 N N . TRP A 1 311 ? -11.202 4.893 -23.937 1.00 43.81 311 TRP A N 1
ATOM 2511 C CA . TRP A 1 311 ? -11.901 3.961 -24.829 1.00 43.81 311 TRP A CA 1
ATOM 2512 C C . TRP A 1 311 ? -12.938 4.652 -25.733 1.00 43.81 311 TRP A C 1
ATOM 2514 O O . TRP A 1 311 ? -13.219 4.168 -26.820 1.00 43.81 311 TRP A O 1
ATOM 2524 N N . PHE A 1 312 ? -13.497 5.788 -25.301 1.00 38.69 312 PHE A N 1
ATOM 2525 C CA . PHE A 1 312 ? -14.487 6.568 -26.062 1.00 38.69 312 PHE A CA 1
ATOM 2526 C C . PHE A 1 312 ? -13.885 7.680 -26.940 1.00 38.69 312 PHE A C 1
ATOM 2528 O O . PHE A 1 312 ? -14.610 8.281 -27.729 1.00 38.69 312 PHE A O 1
ATOM 2535 N N . LEU A 1 313 ? -12.600 8.004 -26.755 1.00 39.41 313 LEU A N 1
ATOM 2536 C CA . LEU A 1 313 ? -11.852 9.016 -27.518 1.00 39.41 313 LEU A CA 1
ATOM 2537 C C . LEU A 1 313 ? -10.955 8.412 -28.621 1.00 39.41 313 LEU A C 1
ATOM 2539 O O . LEU A 1 313 ? -10.211 9.163 -29.252 1.00 39.41 313 LEU A O 1
ATOM 2543 N N . GLN A 1 314 ? -11.031 7.094 -28.845 1.00 40.41 314 GLN A N 1
ATOM 2544 C CA . GLN A 1 314 ? -10.631 6.437 -30.101 1.00 40.41 314 GLN A CA 1
ATOM 2545 C C . GLN A 1 314 ? -11.751 6.565 -31.140 1.00 40.41 314 GLN A C 1
ATOM 2547 O O . GLN A 1 314 ? -11.417 6.674 -32.340 1.00 40.41 314 GLN A O 1
#

Secondary structure (DSSP, 8-state):
-HHHHHHHHHHHHHHHHHHHHHHHHHHHTTTT-GGG--SHHHHHHHHHHHHHHHHHHHHHHHHHHHHHHHHHHHHHHHHHTT-GGGHHHHHHHHHHHHHHHHHHHHHHHHHHHHHHHHHTTTT-TT--HHHHHHHHHHHHHHHHHHHHHHHHHHHHHHHIIIIIHHHTTT-HHHHHHHHHHHHHHHHHHHHHHHTGGGGGTTS---HHHHHHHHHHHHHHIIIIIHHHHHHHHHHHHHHHHHHHHHHHHHHHHHHTTTSS-HHHHHHHHHHHHHHHHHHHHS-SS-HHHHHHHHHHHHHHHHHHHHHHHHHH--